Protein AF-A0AAD8M3B9-F1 (afdb_monomer)

Organism: NCBI:txid360622

InterPro domains:
  IPR006254 Isocitrate lyase [PF00463] (68-309)
  IPR006254 Isocitrate lyase [PIRSF001362] (13-308)
  IPR006254 Isocitrate lyase [PTHR21631] (68-308)
  IPR006254 Isocitrate lyase [TIGR01346] (68-314)
  IPR015813 Pyruvate/Phosphoenolpyruvate kinase-like domain superfamily [SSF51621] (2-308)
  IPR040442 Pyruvate kinase-like domain superfamily [G3DSA:3.20.20.60] (1-69)
  IPR040442 Pyruvate kinase-like domain superfamily [G3DSA:3.20.20.60] (70-336)

Solvent-accessible surface area (backbone atoms only — not comparable to full-atom values): 18826 Å² total; per-residue (Å²): 113,66,41,64,49,54,40,51,52,51,51,55,60,51,68,79,42,54,74,72,52,48,74,72,46,85,84,80,81,46,85,64,85,39,75,42,85,44,57,60,28,82,66,56,60,73,38,19,28,54,50,46,48,51,40,54,78,72,62,38,47,22,39,35,33,46,79,45,58,69,34,36,44,52,38,31,59,74,70,71,47,89,55,42,35,31,35,41,37,62,31,38,81,29,56,59,38,78,71,84,83,51,40,71,53,47,72,35,34,30,17,32,50,41,70,93,46,68,94,58,32,46,45,60,55,51,51,55,45,44,74,73,68,50,58,70,72,63,45,50,56,49,50,54,53,50,53,66,64,27,53,68,34,27,62,65,56,51,51,53,52,51,49,70,69,45,97,63,57,71,69,57,39,52,51,50,50,53,54,47,56,69,61,69,36,80,92,59,38,58,40,72,67,60,50,49,55,51,38,40,75,71,68,46,72,86,75,59,68,38,48,71,38,66,19,44,88,92,55,30,31,34,31,53,39,27,59,66,51,33,27,58,52,44,64,70,42,55,85,71,32,62,28,43,26,66,53,72,93,59,97,48,71,63,63,55,48,51,37,41,52,56,34,37,75,80,43,74,81,64,36,26,34,43,72,55,51,78,84,46,59,62,82,76,66,77,55,51,72,67,53,60,68,42,43,62,66,54,46,36,75,63,36,36,78,42,74,46,52,83,56,58,65,58,62,52,51,51,50,53,51,51,52,44,53,52,34,35,75,74,50,44,77,68,38,77,110

Sequence (337 aa):
MAQQYHDRKQREARMSMSREERARTPFIDYLKPIIADGDTGFGGATATVKLCKLFAERGADCVHIEDQLVAARLQFDVMGTETVLVARIDAVAATLIQSNIDTRDYQFILGVTNPNLKGKGLVALLADVMASGKTGPELQAIEDKWLAMAHLKTFSDCVVDAIKNLNVGEAEKRRRLNEWMNCAGYDKCLSNEQGREIAERLGLVNLFWDWDLPRTREGFYRFQGSVNAAIVRGWDFAPICDIIWMETSSPDLVECTEFAQGLKSVTLETMLAYNLSPSFNWDASGMNDQQMMDFIPRIAKLGYCWQFHYTCWFPRGCFNRGHFCQRLCKEGNDGLC

pLDDT: mean 91.88, std 6.4, range [56.31, 97.94]

Structure (mmCIF, N/CA/C/O backbone):
data_AF-A0AAD8M3B9-F1
#
_entry.id   AF-A0AAD8M3B9-F1
#
loop_
_atom_site.group_PDB
_atom_site.id
_atom_site.type_symbol
_atom_site.label_atom_id
_atom_site.label_alt_id
_atom_site.label_comp_id
_atom_site.label_asym_id
_atom_site.label_entity_id
_atom_site.label_seq_id
_atom_site.pdbx_PDB_ins_code
_atom_site.Cartn_x
_atom_site.Cartn_y
_atom_site.Cartn_z
_atom_site.occupancy
_atom_site.B_iso_or_equiv
_atom_site.auth_seq_id
_atom_site.auth_comp_id
_atom_site.auth_asym_id
_atom_site.auth_atom_id
_atom_site.pdbx_PDB_model_num
ATOM 1 N N . MET A 1 1 ? 11.797 -0.553 -28.709 1.00 70.50 1 MET A N 1
ATOM 2 C CA . MET A 1 1 ? 12.150 -0.219 -30.117 1.00 70.50 1 MET A CA 1
ATOM 3 C C . MET A 1 1 ? 13.341 0.745 -30.245 1.00 70.50 1 MET A C 1
ATOM 5 O O . MET A 1 1 ? 14.229 0.456 -31.037 1.00 70.50 1 MET A O 1
ATOM 9 N N . ALA A 1 2 ? 13.419 1.842 -29.474 1.00 93.69 2 ALA A N 1
ATOM 10 C CA . ALA A 1 2 ? 14.535 2.802 -29.564 1.00 93.69 2 ALA A CA 1
ATOM 11 C C . ALA A 1 2 ? 15.886 2.257 -29.049 1.00 93.69 2 ALA A C 1
ATOM 13 O O . ALA A 1 2 ? 16.880 2.356 -29.763 1.00 93.69 2 ALA A O 1
ATOM 14 N N . GLN A 1 3 ? 15.923 1.628 -27.866 1.00 94.62 3 GLN A N 1
ATOM 15 C CA . GLN A 1 3 ? 17.155 1.043 -27.305 1.00 94.62 3 GLN A CA 1
ATOM 16 C C . GLN A 1 3 ? 17.822 0.063 -28.284 1.00 94.62 3 GLN A C 1
ATOM 18 O O . GLN A 1 3 ? 18.976 0.243 -28.656 1.00 94.62 3 GLN A O 1
ATOM 23 N N . GLN A 1 4 ? 17.057 -0.905 -28.800 1.00 94.56 4 GLN A N 1
ATOM 24 C CA . GLN A 1 4 ? 17.536 -1.873 -29.795 1.00 94.56 4 GLN A CA 1
ATOM 25 C C . GLN A 1 4 ? 18.008 -1.215 -31.102 1.00 94.56 4 GLN A C 1
ATOM 27 O O . GLN A 1 4 ? 18.943 -1.696 -31.733 1.00 94.56 4 GLN A O 1
ATOM 32 N N . TYR A 1 5 ? 17.357 -0.135 -31.543 1.00 96.81 5 TYR A N 1
ATOM 33 C CA . TYR A 1 5 ? 17.792 0.600 -32.731 1.00 96.81 5 TYR A CA 1
ATOM 34 C C . TYR A 1 5 ? 19.159 1.259 -32.512 1.00 96.81 5 TYR A C 1
ATOM 36 O O . TYR A 1 5 ? 20.054 1.098 -33.342 1.00 96.81 5 TYR A O 1
ATOM 44 N N . HIS A 1 6 ? 19.339 1.958 -31.387 1.00 97.31 6 HIS A N 1
ATOM 45 C CA . HIS A 1 6 ? 20.604 2.614 -31.055 1.00 97.31 6 HIS A CA 1
ATOM 46 C C . HIS A 1 6 ? 21.733 1.615 -30.779 1.00 97.31 6 HIS A C 1
ATOM 48 O O . HIS A 1 6 ? 22.857 1.857 -31.216 1.00 97.31 6 HIS A O 1
ATOM 54 N N . ASP A 1 7 ? 21.431 0.475 -30.154 1.00 96.75 7 ASP A N 1
ATOM 55 C CA . ASP A 1 7 ? 22.382 -0.625 -29.984 1.00 96.75 7 ASP A CA 1
ATOM 56 C C . ASP A 1 7 ? 22.863 -1.173 -31.337 1.00 96.75 7 ASP A C 1
ATOM 58 O O . ASP A 1 7 ? 24.067 -1.206 -31.601 1.00 96.75 7 ASP A O 1
ATOM 62 N N . ARG A 1 8 ? 21.939 -1.489 -32.260 1.00 96.88 8 ARG A N 1
ATOM 63 C CA . ARG A 1 8 ? 22.298 -1.946 -33.616 1.00 96.88 8 ARG A CA 1
ATOM 64 C C . ARG A 1 8 ? 23.128 -0.913 -34.371 1.00 96.88 8 ARG A C 1
ATOM 66 O O . ARG A 1 8 ? 24.144 -1.278 -34.957 1.00 96.88 8 ARG A O 1
ATOM 73 N N . LYS A 1 9 ? 22.736 0.364 -34.313 1.00 96.69 9 LYS A N 1
ATOM 74 C CA . LYS A 1 9 ? 23.473 1.470 -34.941 1.00 96.69 9 LYS A CA 1
ATOM 75 C C . LYS A 1 9 ? 24.894 1.585 -34.381 1.00 96.69 9 LYS A C 1
ATOM 77 O O . LYS A 1 9 ? 25.847 1.733 -35.142 1.00 96.69 9 LYS A O 1
ATOM 82 N N . GLN A 1 10 ? 25.051 1.509 -33.057 1.00 96.81 10 GLN A N 1
ATOM 83 C CA . GLN A 1 10 ? 26.366 1.527 -32.418 1.00 96.81 10 GLN A CA 1
ATOM 84 C C . GLN A 1 10 ? 27.192 0.307 -32.827 1.00 96.81 10 GLN A C 1
ATOM 86 O O . GLN A 1 10 ? 28.372 0.449 -33.144 1.00 96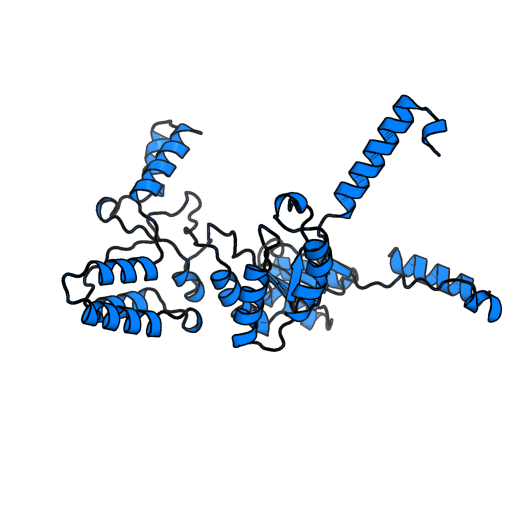.81 10 GLN A O 1
ATOM 91 N N . ARG A 1 11 ? 26.592 -0.886 -32.830 1.00 96.00 11 ARG A N 1
ATOM 92 C CA . ARG A 1 11 ? 27.265 -2.125 -33.222 1.00 96.00 11 ARG A CA 1
ATOM 93 C C . ARG A 1 11 ? 27.777 -2.042 -34.655 1.00 96.00 11 ARG A C 1
ATOM 95 O O . ARG A 1 11 ? 28.954 -2.302 -34.871 1.00 96.00 11 ARG A O 1
ATOM 102 N N . GLU A 1 12 ? 26.937 -1.636 -35.600 1.00 96.25 12 GLU A N 1
ATOM 103 C CA . GLU A 1 12 ? 27.312 -1.455 -37.006 1.00 96.25 12 GLU A CA 1
ATOM 104 C C . GLU A 1 12 ? 28.484 -0.475 -37.153 1.00 96.25 12 GLU A C 1
ATOM 106 O O . GLU A 1 12 ? 29.529 -0.845 -37.689 1.00 96.25 12 GLU A O 1
ATOM 111 N N . ALA A 1 13 ? 28.370 0.723 -36.569 1.00 95.31 13 ALA A N 1
ATOM 112 C CA . ALA A 1 13 ? 29.425 1.736 -36.618 1.00 95.31 13 ALA A CA 1
ATOM 113 C C . ALA A 1 13 ? 30.755 1.243 -36.020 1.00 95.31 13 ALA A C 1
ATOM 115 O O . ALA A 1 13 ? 31.831 1.573 -36.516 1.00 95.31 13 ALA A O 1
ATOM 116 N N . ARG A 1 14 ? 30.707 0.425 -34.962 1.00 95.94 14 ARG A N 1
ATOM 117 C CA . ARG A 1 14 ? 31.909 -0.138 -34.324 1.00 95.94 14 ARG A CA 1
ATOM 118 C C . ARG A 1 14 ? 32.513 -1.307 -35.101 1.00 95.94 14 ARG A C 1
ATOM 120 O O . ARG A 1 14 ? 33.713 -1.551 -34.965 1.00 95.94 14 ARG A O 1
ATOM 127 N N . MET A 1 15 ? 31.729 -2.031 -35.898 1.00 95.31 15 MET A N 1
ATOM 128 C CA . MET A 1 15 ? 32.240 -3.111 -36.752 1.00 95.31 15 MET A CA 1
ATOM 129 C C . MET A 1 15 ? 33.088 -2.569 -37.907 1.00 95.31 15 MET A C 1
ATOM 131 O O . MET A 1 15 ? 34.057 -3.221 -38.286 1.00 95.31 15 MET A O 1
ATOM 135 N N . SER A 1 16 ? 32.792 -1.360 -38.397 1.00 94.88 16 SER A N 1
ATOM 136 C CA . SER A 1 16 ? 33.605 -0.664 -39.405 1.00 94.88 16 SER A CA 1
ATOM 137 C C . SER A 1 16 ? 34.869 0.014 -38.856 1.00 94.88 16 SER A C 1
ATOM 139 O O . SER A 1 16 ? 35.700 0.460 -39.638 1.00 94.88 16 SER A O 1
ATOM 141 N N . MET A 1 17 ? 35.029 0.104 -37.532 1.00 96.38 17 MET A N 1
ATOM 142 C CA . MET A 1 17 ? 36.197 0.722 -36.890 1.00 96.38 17 MET A CA 1
ATOM 143 C C . MET A 1 17 ? 37.358 -0.267 -36.726 1.00 96.38 17 MET A C 1
ATOM 145 O O . MET A 1 17 ? 37.163 -1.459 -36.456 1.00 96.38 17 MET A O 1
ATOM 149 N N . SER A 1 18 ? 38.584 0.252 -36.774 1.00 96.62 18 SER A N 1
ATOM 150 C CA . SER A 1 18 ? 39.781 -0.461 -36.327 1.00 96.62 18 SER A CA 1
ATOM 151 C C . SER A 1 18 ? 39.747 -0.720 -34.812 1.00 96.62 18 SER A C 1
ATOM 153 O O . SER A 1 18 ? 38.961 -0.142 -34.052 1.00 96.62 18 SER A O 1
ATOM 155 N N . ARG A 1 19 ? 40.624 -1.607 -34.327 1.00 94.31 19 ARG A N 1
ATOM 156 C CA . ARG A 1 19 ? 40.712 -1.927 -32.892 1.00 94.31 19 ARG A CA 1
ATOM 157 C C . ARG A 1 19 ? 41.110 -0.710 -32.044 1.00 94.31 19 ARG A C 1
ATOM 159 O O . ARG A 1 19 ? 40.584 -0.547 -30.947 1.00 94.31 19 ARG A O 1
ATOM 166 N N . GLU A 1 20 ? 41.995 0.137 -32.561 1.00 95.88 20 GLU A N 1
ATOM 167 C CA . GLU A 1 20 ? 42.489 1.349 -31.891 1.00 95.88 20 GLU A CA 1
ATOM 168 C C . GLU A 1 20 ? 41.428 2.453 -31.830 1.00 95.88 20 GLU A C 1
ATOM 170 O O . GLU A 1 20 ? 41.333 3.184 -30.844 1.00 95.88 20 GLU A O 1
ATOM 175 N N . GLU A 1 21 ? 40.596 2.577 -32.864 1.00 95.38 21 GLU A N 1
ATOM 176 C CA . GLU A 1 21 ? 39.444 3.484 -32.857 1.00 95.38 21 GLU A CA 1
ATOM 177 C C . GLU A 1 21 ? 38.384 3.013 -31.864 1.00 95.38 21 GLU A C 1
ATOM 179 O O . GLU A 1 21 ? 37.957 3.793 -31.017 1.00 95.38 21 GLU A O 1
ATOM 184 N N . ARG A 1 22 ? 38.040 1.716 -31.861 1.00 95.06 22 ARG A N 1
ATOM 185 C CA . ARG A 1 22 ? 37.089 1.153 -30.888 1.00 95.06 22 ARG A CA 1
ATOM 186 C C . ARG A 1 22 ? 37.501 1.383 -29.434 1.00 95.06 22 ARG A C 1
ATOM 188 O O . ARG A 1 22 ? 36.617 1.546 -28.597 1.00 95.06 22 ARG A O 1
ATOM 195 N N . ALA A 1 23 ? 38.800 1.356 -29.133 1.00 94.06 23 ALA A N 1
ATOM 196 C CA . ALA A 1 23 ? 39.316 1.607 -27.788 1.00 94.06 23 ALA A CA 1
ATOM 197 C C . ALA A 1 23 ? 39.157 3.077 -27.358 1.00 94.06 23 ALA A C 1
ATOM 199 O O . ALA A 1 23 ? 38.968 3.348 -26.177 1.00 94.06 23 ALA A O 1
ATOM 200 N N . ARG A 1 24 ? 39.206 4.017 -28.312 1.00 95.56 24 ARG A N 1
ATOM 201 C CA . ARG A 1 24 ? 39.029 5.458 -28.066 1.00 95.56 24 ARG A CA 1
ATOM 202 C C . ARG A 1 24 ? 37.566 5.892 -28.085 1.00 95.56 24 ARG A C 1
ATOM 204 O O . ARG A 1 24 ? 37.213 6.870 -27.436 1.00 95.56 24 ARG A O 1
ATOM 211 N N . THR A 1 25 ? 36.712 5.188 -28.824 1.00 93.88 25 THR A N 1
ATOM 212 C CA . THR A 1 25 ? 35.280 5.485 -28.896 1.00 93.88 25 THR A CA 1
ATOM 213 C C . THR A 1 25 ? 34.540 4.859 -27.710 1.00 93.88 25 THR A C 1
ATOM 215 O O . THR A 1 25 ? 34.529 3.625 -27.603 1.00 93.88 25 THR A O 1
ATOM 218 N N . PRO A 1 26 ? 33.853 5.655 -26.869 1.00 94.38 26 PRO A N 1
ATOM 219 C CA . PRO A 1 26 ? 33.048 5.133 -25.769 1.00 94.38 26 PRO A CA 1
ATOM 220 C C . PRO A 1 26 ? 32.024 4.097 -26.246 1.00 94.38 26 PRO A C 1
ATOM 222 O O . PRO A 1 26 ? 31.413 4.245 -27.307 1.00 94.38 26 PRO A O 1
ATOM 225 N N . PHE A 1 27 ? 31.844 3.034 -25.465 1.00 94.00 27 PHE A N 1
ATOM 226 C CA . PHE A 1 27 ? 30.770 2.068 -25.670 1.00 94.00 27 PHE A CA 1
ATOM 227 C C . PHE A 1 27 ? 29.605 2.439 -24.756 1.00 94.00 27 PHE A C 1
ATOM 229 O O . PHE A 1 27 ? 29.762 2.449 -23.536 1.00 94.00 27 PHE A O 1
ATOM 236 N N . ILE A 1 28 ? 28.450 2.753 -25.341 1.00 96.19 28 ILE A N 1
ATOM 237 C CA . ILE A 1 28 ? 27.225 3.020 -24.588 1.00 96.19 28 ILE A CA 1
ATOM 238 C C . ILE A 1 28 ? 26.412 1.733 -24.554 1.00 96.19 28 ILE A C 1
ATOM 240 O O . ILE A 1 28 ? 26.109 1.154 -25.596 1.00 96.19 28 ILE A O 1
ATOM 244 N N . ASP A 1 29 ? 26.060 1.286 -23.357 1.00 96.06 29 ASP A N 1
ATOM 245 C CA . ASP A 1 29 ? 25.105 0.201 -23.185 1.00 96.06 29 ASP A CA 1
ATOM 246 C C . ASP A 1 29 ? 23.679 0.765 -23.259 1.00 96.06 29 ASP A C 1
ATOM 248 O O . ASP A 1 29 ? 23.205 1.410 -22.320 1.00 96.06 29 ASP A O 1
ATOM 252 N N . TYR A 1 30 ? 23.025 0.572 -24.406 1.00 95.69 30 TYR A N 1
ATOM 253 C CA . TYR A 1 30 ? 21.655 1.033 -24.640 1.00 95.69 30 TYR A CA 1
ATOM 254 C C . TYR A 1 30 ? 20.595 0.058 -24.126 1.00 95.69 30 TYR A C 1
ATOM 256 O O . TYR A 1 30 ? 19.458 0.482 -23.916 1.00 95.69 30 TYR A O 1
ATOM 264 N N . LEU A 1 31 ? 20.928 -1.223 -23.945 1.00 94.88 31 LEU A N 1
ATOM 265 C CA . LEU A 1 31 ? 19.980 -2.273 -23.565 1.00 94.88 31 LEU A CA 1
ATOM 266 C C . LEU A 1 31 ? 19.830 -2.321 -22.041 1.00 94.88 31 LEU A C 1
ATOM 268 O O . LEU A 1 31 ? 20.088 -3.329 -21.392 1.00 94.88 31 LEU A O 1
ATOM 272 N N . LYS A 1 32 ? 19.435 -1.182 -21.467 1.00 94.38 32 LYS A N 1
ATOM 273 C CA . LYS A 1 32 ? 19.154 -1.061 -20.037 1.00 94.38 32 LYS A CA 1
ATOM 274 C C . LYS A 1 32 ? 17.795 -1.691 -19.724 1.00 94.38 32 LYS A C 1
ATOM 276 O O . LYS A 1 32 ? 16.830 -1.271 -20.372 1.00 94.38 32 LYS A O 1
ATOM 281 N N . PRO A 1 33 ? 17.712 -2.612 -18.741 1.00 94.38 33 PRO A N 1
ATOM 282 C CA . PRO A 1 33 ? 16.451 -3.225 -18.357 1.00 94.38 33 PRO A CA 1
ATOM 283 C C . PRO A 1 33 ? 15.383 -2.189 -18.020 1.00 94.38 33 PRO A C 1
ATOM 285 O O . PRO A 1 33 ? 15.679 -1.165 -17.393 1.00 94.38 33 PRO A O 1
ATOM 288 N N . ILE A 1 34 ? 14.154 -2.445 -18.456 1.00 94.44 34 ILE A N 1
ATOM 289 C CA . ILE A 1 34 ? 13.023 -1.541 -18.257 1.00 94.44 34 ILE A CA 1
ATOM 290 C C . ILE A 1 34 ? 12.135 -2.085 -17.146 1.00 94.44 34 ILE A C 1
ATOM 292 O O . ILE A 1 34 ? 11.667 -3.222 -17.205 1.00 94.44 34 ILE A O 1
ATOM 296 N N . ILE A 1 35 ? 11.869 -1.221 -16.169 1.00 93.56 35 ILE A N 1
ATOM 297 C CA . ILE A 1 35 ? 10.907 -1.461 -15.099 1.00 93.56 35 ILE A CA 1
ATOM 298 C C . ILE A 1 35 ? 9.666 -0.625 -15.392 1.00 93.56 35 ILE A C 1
ATOM 300 O O . ILE A 1 35 ? 9.772 0.590 -15.572 1.00 93.56 35 ILE A O 1
ATOM 304 N N . ALA A 1 36 ? 8.519 -1.286 -15.509 1.00 94.75 36 ALA A N 1
ATOM 305 C CA . ALA A 1 36 ? 7.260 -0.677 -15.908 1.00 94.75 36 ALA A CA 1
ATOM 306 C C . ALA A 1 36 ? 6.251 -0.626 -14.756 1.00 94.75 36 ALA A C 1
ATOM 308 O O . ALA A 1 36 ? 6.278 -1.450 -13.843 1.00 94.75 36 ALA A O 1
ATOM 309 N N . ASP A 1 37 ? 5.357 0.354 -14.838 1.00 94.31 37 ASP A N 1
ATOM 310 C CA . ASP A 1 37 ? 4.249 0.547 -13.909 1.00 94.31 37 ASP A CA 1
ATOM 311 C C . ASP A 1 37 ? 2.996 -0.166 -14.409 1.00 94.31 37 ASP A C 1
ATOM 313 O O . ASP A 1 37 ? 2.543 0.129 -15.516 1.00 94.31 37 ASP A O 1
ATOM 317 N N . GLY A 1 38 ? 2.472 -1.109 -13.626 1.00 92.25 38 GLY A N 1
ATOM 318 C CA . GLY A 1 38 ? 1.215 -1.796 -13.907 1.00 92.25 38 GLY A CA 1
ATOM 319 C C . GLY A 1 38 ? 0.038 -1.363 -13.028 1.00 92.25 38 GLY A C 1
ATOM 320 O O . GLY A 1 38 ? -1.011 -2.014 -13.090 1.00 92.25 38 GLY A O 1
ATOM 321 N N . ASP A 1 39 ? 0.191 -0.298 -12.239 1.00 91.56 39 ASP A N 1
ATOM 322 C CA . ASP A 1 39 ? -0.782 0.226 -11.282 1.00 91.56 39 ASP A CA 1
ATOM 323 C C . ASP A 1 39 ? -1.343 -0.905 -10.381 1.00 91.56 39 ASP A C 1
ATOM 325 O O . ASP A 1 39 ? -0.642 -1.817 -9.932 1.00 91.56 39 ASP A O 1
ATOM 329 N N . THR A 1 40 ? -2.658 -0.909 -10.167 1.00 88.94 40 THR A N 1
ATOM 330 C CA . THR A 1 40 ? -3.397 -1.980 -9.480 1.00 88.94 40 THR A CA 1
ATOM 331 C C . THR A 1 40 ? -3.736 -3.172 -10.388 1.00 88.94 40 THR A C 1
ATOM 333 O O . THR A 1 40 ? -4.432 -4.095 -9.962 1.00 88.94 40 THR A O 1
ATOM 336 N N . GLY A 1 41 ? -3.290 -3.168 -11.653 1.00 85.62 41 GLY A N 1
ATOM 337 C CA . GLY A 1 41 ? -3.624 -4.187 -12.658 1.00 85.62 41 GLY A CA 1
ATOM 338 C C . GLY A 1 41 ? -4.828 -3.861 -13.562 1.00 85.62 41 GLY A C 1
ATOM 339 O O . GLY A 1 41 ? -5.232 -4.686 -14.386 1.00 85.62 41 GLY A O 1
ATOM 340 N N . PHE A 1 42 ? -5.388 -2.647 -13.458 1.00 86.44 42 PHE A N 1
ATOM 341 C CA . PHE A 1 42 ? -6.469 -2.117 -14.314 1.00 86.44 42 PHE A CA 1
ATOM 342 C C . PHE A 1 42 ? -7.748 -2.977 -14.374 1.00 86.44 42 PHE A C 1
ATOM 344 O O . PHE A 1 42 ? -8.371 -3.137 -15.428 1.00 86.44 42 PHE A O 1
ATOM 351 N N . GLY A 1 43 ? -8.183 -3.520 -13.237 1.00 89.00 43 GLY A N 1
ATOM 352 C CA . GLY A 1 43 ? -9.448 -4.248 -13.128 1.00 89.00 43 GLY A CA 1
ATOM 353 C C . GLY A 1 43 ? -9.334 -5.445 -12.199 1.00 89.00 43 GLY A C 1
ATOM 354 O O . GLY A 1 43 ? -8.682 -5.365 -11.170 1.00 89.00 43 GLY A O 1
ATOM 355 N N . GLY A 1 44 ? -9.994 -6.552 -12.543 1.00 90.94 44 GLY A N 1
ATOM 356 C CA . GLY A 1 44 ? -9.834 -7.832 -11.842 1.00 90.94 44 GLY A CA 1
ATOM 357 C C . GLY A 1 44 ? -8.703 -8.685 -12.424 1.00 90.94 44 GLY A C 1
ATOM 358 O O . GLY A 1 44 ? -8.083 -8.313 -13.419 1.00 90.94 44 GLY A O 1
ATOM 359 N N . ALA A 1 45 ? -8.522 -9.893 -11.887 1.00 92.94 45 ALA A N 1
ATOM 360 C CA . ALA A 1 45 ? -7.421 -10.793 -12.252 1.00 92.94 45 ALA A CA 1
ATOM 361 C C . ALA A 1 45 ? -7.238 -10.992 -13.771 1.00 92.94 45 ALA A C 1
ATOM 363 O O . ALA A 1 45 ? -6.118 -11.000 -14.273 1.00 92.94 45 ALA A O 1
ATOM 364 N N . THR A 1 46 ? -8.325 -11.096 -14.544 1.00 94.25 46 THR A N 1
ATOM 365 C CA . THR A 1 46 ? -8.242 -11.258 -16.007 1.00 94.25 46 THR A CA 1
ATOM 366 C C . THR A 1 46 ? -7.679 -10.034 -16.732 1.00 94.25 46 THR A C 1
ATOM 368 O O . THR A 1 46 ? -7.102 -10.178 -17.809 1.00 94.25 46 THR A O 1
ATOM 371 N N . ALA A 1 47 ? -7.894 -8.830 -16.193 1.00 95.12 47 ALA A N 1
ATOM 372 C CA . ALA A 1 47 ? -7.328 -7.602 -16.741 1.00 95.12 47 ALA A CA 1
ATOM 373 C C . ALA A 1 47 ? -5.821 -7.561 -16.471 1.00 95.12 47 ALA A C 1
ATOM 375 O O . ALA A 1 47 ? -5.055 -7.388 -17.417 1.00 95.12 47 ALA A O 1
ATOM 376 N N . THR A 1 48 ? -5.408 -7.882 -15.243 1.00 95.25 48 THR A N 1
ATOM 377 C CA . THR A 1 48 ? -3.997 -7.999 -14.844 1.00 95.25 48 THR A CA 1
ATOM 378 C C . THR A 1 48 ? -3.243 -9.007 -15.700 1.00 95.25 48 THR A C 1
ATOM 380 O O . THR A 1 48 ? -2.195 -8.690 -16.248 1.00 95.25 48 THR A O 1
ATOM 383 N N . VAL A 1 49 ? -3.818 -10.188 -15.940 1.00 95.56 49 VAL A N 1
ATOM 384 C CA . VAL A 1 49 ? -3.252 -11.196 -16.85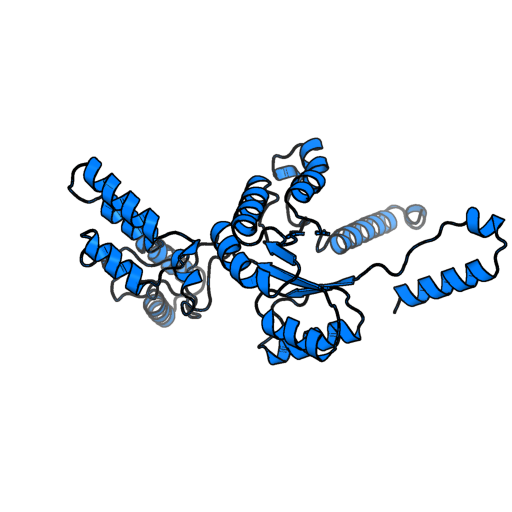5 1.00 95.56 49 VAL A CA 1
ATOM 385 C C . VAL A 1 49 ? -3.032 -10.614 -18.260 1.00 95.56 49 VAL A C 1
ATOM 387 O O . VAL A 1 49 ? -1.964 -10.766 -18.850 1.00 95.56 49 VAL A O 1
ATOM 390 N N . LYS A 1 50 ? -4.011 -9.893 -18.820 1.00 96.06 50 LYS A N 1
ATOM 391 C CA . LYS A 1 50 ? -3.852 -9.260 -20.143 1.00 96.06 50 LYS A CA 1
ATOM 392 C C . LYS A 1 50 ? -2.801 -8.150 -20.132 1.00 96.06 50 LYS A C 1
ATOM 394 O O . LYS A 1 50 ? -2.058 -8.018 -21.101 1.00 96.06 50 LYS A O 1
ATOM 399 N N . LEU A 1 51 ? -2.737 -7.369 -19.061 1.00 96.12 51 LEU A N 1
ATOM 400 C CA . LEU A 1 51 ? -1.772 -6.292 -18.892 1.00 96.12 51 LEU A CA 1
ATOM 401 C C . LEU A 1 51 ? -0.339 -6.834 -18.796 1.00 96.12 51 LEU A C 1
ATOM 403 O O . LEU A 1 51 ? 0.526 -6.410 -19.558 1.00 96.12 51 LEU A O 1
ATOM 407 N N . CYS A 1 52 ? -0.100 -7.826 -17.937 1.00 96.00 52 CYS A N 1
ATOM 408 C CA . CYS A 1 52 ? 1.194 -8.492 -17.792 1.00 96.00 52 CYS A CA 1
ATOM 409 C C . CYS A 1 52 ? 1.650 -9.133 -19.106 1.00 96.00 52 CYS A C 1
ATOM 411 O O . CYS A 1 52 ? 2.819 -9.018 -19.473 1.00 96.00 52 CYS A O 1
ATOM 413 N N . LYS A 1 53 ? 0.718 -9.713 -19.876 1.00 96.81 53 LYS A N 1
ATOM 414 C CA . LYS A 1 53 ? 1.010 -10.194 -21.230 1.00 96.81 53 LYS A CA 1
ATOM 415 C C . LYS A 1 53 ? 1.531 -9.077 -22.134 1.00 96.81 53 LYS A C 1
ATOM 417 O O . LYS A 1 53 ? 2.543 -9.260 -22.807 1.00 96.81 53 LYS A O 1
ATOM 422 N N . LEU A 1 54 ? 0.863 -7.923 -22.142 1.00 97.00 54 LEU A N 1
ATOM 423 C CA . LEU A 1 54 ? 1.301 -6.774 -22.934 1.00 97.00 54 LEU A CA 1
ATOM 424 C C . LEU A 1 54 ? 2.684 -6.286 -22.492 1.00 97.00 54 LEU A C 1
ATOM 426 O O . LEU A 1 54 ? 3.509 -5.993 -23.350 1.00 97.00 54 LEU A O 1
ATOM 430 N N . PHE A 1 55 ? 2.973 -6.231 -21.192 1.00 96.81 55 PHE A N 1
ATOM 431 C CA . PHE A 1 55 ? 4.303 -5.849 -20.710 1.00 96.81 55 PHE A CA 1
ATOM 432 C C . PHE A 1 55 ? 5.397 -6.791 -21.209 1.00 96.81 55 PHE A C 1
ATOM 434 O O . PHE A 1 55 ? 6.378 -6.329 -21.797 1.00 96.81 55 PHE A O 1
ATOM 441 N N . ALA A 1 56 ? 5.195 -8.099 -21.056 1.00 94.88 56 ALA A N 1
ATOM 442 C CA . ALA A 1 56 ? 6.145 -9.102 -21.517 1.00 94.88 56 ALA A CA 1
ATOM 443 C C . ALA A 1 56 ? 6.351 -9.038 -23.045 1.00 94.88 56 ALA A C 1
ATOM 445 O O . ALA A 1 56 ? 7.485 -8.995 -23.518 1.00 94.88 56 ALA A O 1
ATOM 446 N N . GLU A 1 57 ? 5.279 -8.915 -23.839 1.00 95.75 57 GLU A N 1
ATOM 447 C CA . GLU A 1 57 ? 5.370 -8.778 -25.305 1.00 95.75 57 GLU A CA 1
ATOM 448 C C . GLU A 1 57 ? 6.071 -7.486 -25.757 1.00 95.75 57 GLU A C 1
ATOM 450 O O . GLU A 1 57 ? 6.643 -7.427 -26.849 1.00 95.75 57 GLU A O 1
ATOM 455 N N . ARG A 1 58 ? 6.028 -6.427 -24.940 1.00 95.31 58 ARG A N 1
ATOM 456 C CA . ARG A 1 58 ? 6.696 -5.148 -25.226 1.00 95.31 58 ARG A CA 1
ATOM 457 C C . ARG A 1 58 ? 8.128 -5.074 -24.695 1.00 95.31 58 ARG A C 1
ATOM 459 O O . ARG A 1 58 ? 8.802 -4.082 -24.985 1.00 95.31 58 ARG A O 1
ATOM 466 N N . GLY A 1 59 ? 8.603 -6.123 -24.023 1.00 93.19 59 GLY A N 1
ATOM 467 C CA . GLY A 1 59 ? 9.967 -6.232 -23.514 1.00 93.19 59 GLY A CA 1
ATOM 468 C C . GLY A 1 59 ? 10.190 -5.476 -22.208 1.00 93.19 59 GLY A C 1
ATOM 469 O O . GLY A 1 59 ? 11.231 -4.845 -22.059 1.00 93.19 59 GLY A O 1
ATOM 470 N N . ALA A 1 60 ? 9.206 -5.476 -21.306 1.00 95.19 60 ALA A N 1
ATOM 471 C CA . ALA A 1 60 ? 9.440 -5.084 -19.920 1.00 95.19 60 ALA A CA 1
ATOM 472 C C . ALA A 1 60 ? 10.155 -6.227 -19.184 1.00 95.19 60 ALA A C 1
ATOM 474 O O . ALA A 1 60 ? 9.665 -7.357 -19.163 1.00 95.19 60 ALA A O 1
ATOM 475 N N . ASP A 1 61 ? 11.299 -5.924 -18.578 1.00 94.88 61 ASP A N 1
ATOM 476 C CA . ASP A 1 61 ? 12.084 -6.890 -17.800 1.00 94.88 61 ASP A CA 1
ATOM 477 C C . ASP A 1 61 ? 11.557 -7.011 -16.365 1.00 94.88 61 ASP A C 1
ATOM 479 O O . ASP A 1 61 ? 11.728 -8.035 -15.707 1.00 94.88 61 ASP A O 1
ATOM 483 N N . CYS A 1 62 ? 10.892 -5.959 -15.889 1.00 95.75 62 CYS A N 1
ATOM 484 C CA . CYS A 1 62 ? 10.295 -5.887 -14.568 1.00 95.75 62 CYS A CA 1
ATOM 485 C C . CYS A 1 62 ? 8.980 -5.109 -14.622 1.00 95.75 62 CYS A C 1
ATOM 487 O O . CYS A 1 62 ? 8.853 -4.134 -15.371 1.00 95.75 62 CYS A O 1
ATOM 489 N N . VAL A 1 63 ? 8.010 -5.517 -13.812 1.00 95.81 63 VAL A N 1
ATOM 490 C CA . VAL A 1 63 ? 6.721 -4.837 -13.667 1.00 95.81 63 VAL A CA 1
ATOM 491 C C . VAL A 1 63 ? 6.410 -4.714 -12.186 1.00 95.81 63 VAL A C 1
ATOM 493 O O . VAL A 1 63 ? 6.520 -5.698 -11.452 1.00 95.81 63 VAL A O 1
ATOM 496 N N . HIS A 1 64 ? 6.008 -3.524 -11.746 1.00 94.88 64 HIS A N 1
ATOM 497 C CA . HIS A 1 64 ? 5.437 -3.358 -10.413 1.00 94.88 64 HIS A CA 1
ATOM 498 C C . HIS A 1 64 ? 3.904 -3.387 -10.457 1.00 94.88 64 HIS A C 1
ATOM 500 O O . HIS A 1 64 ? 3.305 -2.902 -11.418 1.00 94.88 64 HIS A O 1
ATOM 506 N N . ILE A 1 65 ? 3.298 -4.031 -9.458 1.00 92.94 65 ILE A N 1
ATOM 507 C CA . ILE A 1 65 ? 1.849 -4.202 -9.284 1.00 92.94 65 ILE A CA 1
ATOM 508 C C . ILE A 1 65 ? 1.517 -4.026 -7.796 1.00 92.94 65 ILE A C 1
ATOM 510 O O . ILE A 1 65 ? 2.272 -4.481 -6.937 1.00 92.94 65 ILE A O 1
ATOM 514 N N . GLU A 1 66 ? 0.375 -3.410 -7.494 1.00 86.44 66 GLU A N 1
ATOM 515 C CA . GLU A 1 66 ? -0.083 -3.179 -6.113 1.00 86.44 66 GLU A CA 1
ATOM 516 C C . GLU A 1 66 ? -0.819 -4.405 -5.523 1.00 86.44 66 GLU A C 1
ATOM 518 O O . GLU A 1 66 ? -0.300 -5.070 -4.630 1.00 86.44 66 GLU A O 1
ATOM 523 N N . ASP A 1 67 ? -1.988 -4.781 -6.064 1.00 74.88 67 ASP A N 1
ATOM 524 C CA . ASP A 1 67 ? -2.921 -5.683 -5.352 1.00 74.88 67 ASP A CA 1
ATOM 525 C C . ASP A 1 67 ? -3.131 -7.077 -5.994 1.00 74.88 67 ASP A C 1
ATOM 527 O O . ASP A 1 67 ? -3.786 -7.943 -5.413 1.00 74.88 67 ASP A O 1
ATOM 531 N N . GLN A 1 68 ? -2.609 -7.340 -7.203 1.00 86.06 68 GLN A N 1
ATOM 532 C CA . GLN A 1 68 ? -2.942 -8.549 -7.993 1.00 86.06 68 GLN A CA 1
ATOM 533 C C . GLN A 1 68 ? -1.733 -9.404 -8.401 1.00 86.06 68 GLN A C 1
ATOM 535 O O . GLN A 1 68 ? -1.636 -9.907 -9.524 1.00 86.06 68 GLN A O 1
ATOM 540 N N . LEU A 1 69 ? -0.824 -9.616 -7.450 1.00 91.50 69 LEU A N 1
ATOM 541 C CA . LEU A 1 69 ? 0.465 -10.283 -7.661 1.00 91.50 69 LEU A CA 1
ATOM 542 C C . LEU A 1 69 ? 0.343 -11.722 -8.181 1.00 91.50 69 LEU A C 1
ATOM 544 O O . LEU A 1 69 ? 1.078 -12.112 -9.084 1.00 91.50 69 LEU A O 1
ATOM 548 N N . VAL A 1 70 ? -0.613 -12.506 -7.668 1.00 93.12 70 VAL A N 1
ATOM 549 C CA . VAL A 1 70 ? -0.807 -13.909 -8.088 1.00 93.12 70 VAL A CA 1
ATOM 550 C C . VAL A 1 70 ? -1.175 -13.998 -9.570 1.00 93.12 70 VAL A C 1
ATOM 552 O O . VAL A 1 70 ? -0.651 -14.838 -10.298 1.00 93.12 70 VAL A O 1
ATOM 555 N N . ALA A 1 71 ? -2.058 -13.110 -10.033 1.00 94.25 71 ALA A N 1
ATOM 556 C CA . ALA A 1 71 ? -2.470 -13.059 -11.432 1.00 94.25 71 ALA A CA 1
ATOM 557 C C . ALA A 1 71 ? -1.309 -12.632 -12.344 1.00 94.25 71 ALA A C 1
ATOM 559 O O . ALA A 1 71 ? -1.151 -13.184 -13.435 1.00 94.25 71 ALA A O 1
ATOM 560 N N . ALA A 1 72 ? -0.484 -11.686 -11.882 1.00 95.06 72 ALA A N 1
ATOM 561 C CA . ALA A 1 72 ? 0.713 -11.251 -12.590 1.00 95.06 72 ALA A CA 1
ATOM 562 C C . ALA A 1 72 ? 1.741 -12.385 -12.723 1.00 95.06 72 ALA A C 1
ATOM 564 O O . ALA A 1 72 ? 2.154 -12.702 -13.840 1.00 95.06 72 ALA A O 1
ATOM 565 N N . ARG A 1 73 ? 2.083 -13.054 -11.610 1.00 95.56 73 ARG A N 1
ATOM 566 C CA . ARG A 1 73 ? 3.020 -14.189 -11.599 1.00 95.56 73 ARG A CA 1
ATOM 567 C C . ARG A 1 73 ? 2.553 -15.312 -12.519 1.00 95.56 73 ARG A C 1
ATOM 569 O O . ARG A 1 73 ? 3.314 -15.733 -13.384 1.00 95.56 73 ARG A O 1
ATOM 576 N N . LEU A 1 74 ? 1.283 -15.714 -12.407 1.00 95.62 74 LEU A N 1
ATOM 577 C CA . LEU A 1 74 ? 0.695 -16.744 -13.265 1.00 95.62 74 LEU A CA 1
ATOM 578 C C . LEU A 1 74 ? 0.888 -16.427 -14.753 1.00 95.62 74 LEU A C 1
ATOM 580 O O . LEU A 1 74 ? 1.216 -17.313 -15.538 1.00 95.62 74 LEU A O 1
ATOM 584 N N . GLN A 1 75 ? 0.672 -15.175 -15.161 1.00 96.62 75 GLN A N 1
ATOM 585 C CA . GLN A 1 75 ? 0.820 -14.807 -16.563 1.00 96.62 75 GLN A CA 1
ATOM 586 C C . GLN A 1 75 ? 2.276 -14.900 -17.042 1.00 96.62 75 GLN A C 1
ATOM 588 O O . GLN A 1 75 ? 2.504 -15.351 -18.168 1.00 96.62 75 GLN A O 1
ATOM 593 N N . PHE A 1 76 ? 3.245 -14.479 -16.227 1.00 96.25 76 PHE A N 1
ATOM 594 C CA . PHE A 1 76 ? 4.665 -14.592 -16.574 1.00 96.25 76 PHE A CA 1
ATOM 595 C C . PHE A 1 76 ? 5.101 -16.058 -16.678 1.00 96.25 76 PHE A C 1
ATOM 597 O O . PHE A 1 76 ? 5.738 -16.431 -17.663 1.00 96.25 76 PHE A O 1
ATOM 604 N N . ASP A 1 77 ? 4.630 -16.913 -15.767 1.00 96.12 77 ASP A N 1
ATOM 605 C CA . ASP A 1 77 ? 4.880 -18.357 -15.815 1.00 96.12 77 ASP A CA 1
ATOM 606 C C . ASP A 1 77 ? 4.289 -18.994 -17.085 1.00 96.12 77 ASP A C 1
ATOM 608 O O . ASP A 1 77 ? 4.956 -19.769 -17.770 1.00 96.12 77 ASP A O 1
ATOM 612 N N . VAL A 1 78 ? 3.057 -18.624 -17.463 1.00 97.19 78 VAL A N 1
ATOM 613 C CA . VAL A 1 78 ? 2.403 -19.099 -18.699 1.00 97.19 78 VAL A CA 1
ATOM 614 C C . VAL A 1 78 ? 3.175 -18.681 -19.952 1.00 97.19 78 VAL A C 1
ATOM 616 O O . VAL A 1 78 ? 3.218 -19.429 -20.930 1.00 97.19 78 VAL A O 1
ATOM 619 N N . MET A 1 79 ? 3.777 -17.490 -19.950 1.00 97.06 79 MET A N 1
ATOM 620 C CA . MET A 1 79 ? 4.617 -17.021 -21.055 1.00 97.06 79 MET A CA 1
ATOM 621 C C . MET A 1 79 ? 6.040 -17.585 -21.014 1.00 97.06 79 MET A C 1
ATOM 623 O O . MET A 1 79 ? 6.770 -17.422 -21.993 1.00 97.06 79 MET A O 1
ATOM 627 N N . GLY A 1 80 ? 6.430 -18.240 -19.917 1.00 96.56 80 GLY A N 1
ATOM 628 C CA . GLY A 1 80 ? 7.791 -18.707 -19.686 1.00 96.56 80 GLY A CA 1
ATOM 629 C C . GLY A 1 80 ? 8.799 -17.562 -19.572 1.00 96.56 80 GLY A C 1
ATOM 630 O O . GLY A 1 80 ? 9.927 -17.710 -20.041 1.00 96.56 80 GLY A O 1
ATOM 631 N N . THR A 1 81 ? 8.392 -16.409 -19.025 1.00 95.44 81 THR A N 1
ATOM 632 C CA . THR A 1 81 ? 9.273 -15.247 -18.843 1.00 95.44 81 THR A CA 1
ATOM 633 C C . THR A 1 81 ? 9.744 -15.130 -17.400 1.00 95.44 81 THR A C 1
ATOM 635 O O . THR A 1 81 ? 8.962 -15.234 -16.461 1.00 95.44 81 THR A O 1
ATOM 638 N N . GLU A 1 82 ? 11.025 -14.819 -17.216 1.00 94.88 82 GLU A N 1
ATOM 639 C CA . GLU A 1 82 ? 11.622 -14.518 -15.905 1.00 94.88 82 GLU A CA 1
ATOM 640 C C . GLU A 1 82 ? 11.415 -13.040 -15.526 1.00 94.88 82 GLU A C 1
ATOM 642 O O . GLU A 1 82 ? 12.310 -12.378 -15.006 1.00 94.88 82 GLU A O 1
ATOM 647 N N . THR A 1 83 ? 10.244 -12.481 -15.855 1.00 95.81 83 THR A N 1
ATOM 648 C CA . THR A 1 83 ? 9.933 -11.075 -15.576 1.00 95.81 83 THR A CA 1
ATOM 649 C C . THR A 1 83 ? 9.917 -10.850 -14.068 1.00 95.81 83 THR A C 1
ATOM 651 O O . THR A 1 83 ? 9.197 -11.539 -13.338 1.00 95.81 83 THR A O 1
ATOM 654 N N . VAL A 1 84 ? 10.696 -9.866 -13.616 1.00 96.12 84 VAL A N 1
ATOM 655 C CA . VAL A 1 84 ? 10.775 -9.489 -12.203 1.00 96.12 84 VAL A CA 1
ATOM 656 C C . VAL A 1 84 ? 9.458 -8.828 -11.796 1.00 96.12 84 VAL A C 1
ATOM 658 O O . VAL A 1 84 ? 8.992 -7.891 -12.445 1.00 96.12 84 VAL A O 1
ATOM 661 N N . LEU A 1 85 ? 8.849 -9.315 -10.722 1.00 96.31 85 LEU A N 1
ATOM 662 C CA . LEU A 1 85 ? 7.620 -8.774 -10.160 1.00 96.31 85 LEU A CA 1
ATOM 663 C C . LEU A 1 85 ? 7.943 -7.975 -8.900 1.00 96.31 85 LEU A C 1
ATOM 665 O O . LEU A 1 85 ? 8.456 -8.521 -7.922 1.00 96.31 85 LEU A O 1
ATOM 669 N N . VAL A 1 86 ? 7.606 -6.688 -8.911 1.00 96.81 86 VAL A N 1
ATOM 670 C CA . VAL A 1 86 ? 7.714 -5.808 -7.743 1.00 96.81 86 VAL A CA 1
ATOM 671 C C . VAL A 1 86 ? 6.326 -5.644 -7.123 1.00 96.81 86 VAL A C 1
ATOM 673 O O . VAL A 1 86 ? 5.389 -5.250 -7.812 1.00 96.81 86 VAL A O 1
ATOM 676 N N . ALA A 1 87 ? 6.185 -5.923 -5.831 1.00 96.12 87 ALA A N 1
ATOM 677 C CA . ALA A 1 87 ? 4.966 -5.645 -5.083 1.00 96.12 87 ALA A CA 1
ATOM 678 C C . ALA A 1 87 ? 5.043 -4.266 -4.432 1.00 96.12 87 ALA A C 1
ATOM 680 O O . ALA A 1 87 ? 5.935 -4.019 -3.618 1.00 96.12 87 ALA A O 1
ATOM 681 N N . ARG A 1 88 ? 4.108 -3.381 -4.772 1.00 95.31 88 ARG A N 1
ATOM 682 C CA . ARG A 1 88 ? 3.974 -2.068 -4.136 1.00 95.31 88 ARG A CA 1
ATOM 683 C C . ARG A 1 88 ? 2.940 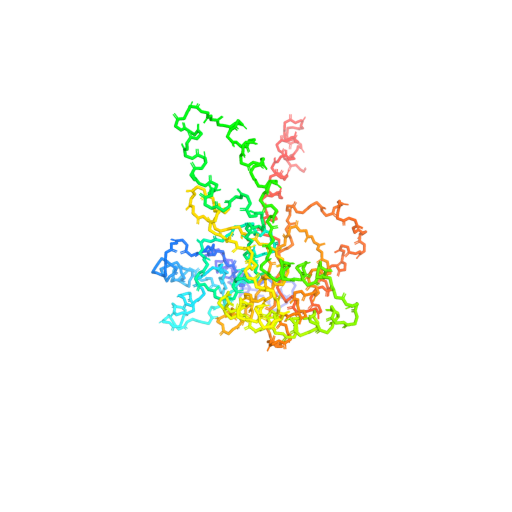-2.123 -3.008 1.00 95.31 88 ARG A C 1
ATOM 685 O O . ARG A 1 88 ? 1.893 -2.740 -3.158 1.00 95.31 88 ARG A O 1
ATOM 692 N N . ILE A 1 89 ? 3.236 -1.478 -1.880 1.00 95.00 89 ILE A N 1
ATOM 693 C CA . ILE A 1 89 ? 2.377 -1.438 -0.692 1.00 95.00 89 ILE A CA 1
ATOM 694 C C . ILE A 1 89 ? 2.138 0.013 -0.259 1.00 95.00 89 ILE A C 1
ATOM 696 O O . ILE A 1 89 ? 3.047 0.670 0.248 1.00 95.00 89 ILE A O 1
ATOM 700 N N . ASP A 1 90 ? 0.889 0.471 -0.352 1.00 93.81 90 ASP A N 1
ATOM 701 C CA . ASP A 1 90 ? 0.453 1.830 0.028 1.00 93.81 90 ASP A CA 1
ATOM 702 C C . ASP A 1 90 ? -0.150 1.910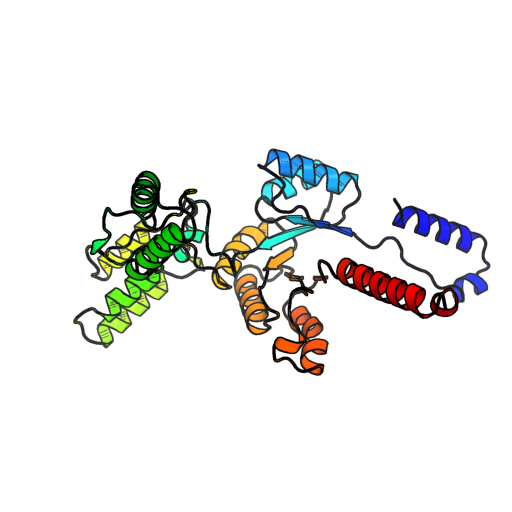 1.446 1.00 93.81 90 ASP A C 1
ATOM 704 O O . ASP A 1 90 ? -0.906 2.818 1.791 1.00 93.81 90 ASP A O 1
ATOM 708 N N . ALA A 1 91 ? 0.190 0.955 2.313 1.00 94.12 91 ALA A N 1
ATOM 709 C CA . ALA A 1 91 ? -0.424 0.814 3.632 1.00 94.12 91 ALA A CA 1
ATOM 710 C C . ALA A 1 91 ? 0.024 1.862 4.665 1.00 94.12 91 ALA A C 1
ATOM 712 O O . ALA A 1 91 ? -0.642 2.010 5.685 1.00 94.12 91 ALA A O 1
ATOM 713 N N . VAL A 1 92 ? 1.123 2.595 4.443 1.00 94.19 92 VAL A N 1
ATOM 714 C CA . VAL A 1 92 ? 1.650 3.558 5.433 1.00 94.19 92 VAL A CA 1
ATOM 715 C C . VAL A 1 92 ? 0.723 4.762 5.589 1.00 94.19 92 VAL A C 1
ATOM 717 O O . VAL A 1 92 ? 0.392 5.146 6.706 1.00 94.19 92 VAL A O 1
ATOM 720 N N . ALA A 1 93 ? 0.265 5.330 4.472 1.00 93.31 93 ALA A N 1
ATOM 721 C CA . ALA A 1 93 ? -0.605 6.507 4.452 1.00 93.31 93 ALA A CA 1
ATOM 722 C C . ALA A 1 93 ? -2.091 6.167 4.229 1.00 93.31 93 ALA A C 1
ATOM 724 O O . ALA A 1 93 ? -2.933 7.066 4.161 1.00 93.31 93 ALA A O 1
ATOM 725 N N . ALA A 1 94 ? -2.429 4.880 4.098 1.00 94.69 94 ALA A N 1
ATOM 726 C CA . ALA A 1 94 ? -3.797 4.435 3.878 1.00 94.69 94 ALA A CA 1
ATOM 727 C C . ALA A 1 94 ? -4.710 4.806 5.057 1.00 94.69 94 ALA A C 1
ATOM 729 O O . ALA A 1 94 ? -4.400 4.560 6.221 1.00 94.69 94 ALA A O 1
ATOM 730 N N . THR A 1 95 ? -5.880 5.360 4.741 1.00 96.75 95 THR A N 1
ATOM 731 C CA . THR A 1 95 ? -6.913 5.725 5.731 1.00 96.75 95 THR A CA 1
ATOM 732 C C . THR A 1 95 ? -8.192 4.904 5.587 1.00 96.75 95 THR A C 1
ATOM 734 O O . THR A 1 95 ? -9.080 4.968 6.443 1.00 96.75 95 THR A O 1
ATOM 737 N N . LEU A 1 96 ? -8.303 4.133 4.504 1.00 96.94 96 LEU A N 1
ATOM 738 C CA . LEU A 1 96 ? -9.477 3.353 4.140 1.00 96.94 96 LEU A CA 1
ATOM 739 C C . LEU A 1 96 ? -9.067 1.983 3.598 1.00 96.94 96 LEU A C 1
ATOM 741 O O . LEU A 1 96 ? -8.017 1.850 2.974 1.00 96.94 96 LEU A O 1
ATOM 745 N N . ILE A 1 97 ? -9.933 0.991 3.793 1.00 96.31 97 ILE A N 1
ATOM 746 C CA . ILE A 1 97 ? -9.826 -0.334 3.177 1.00 96.31 97 ILE A CA 1
ATOM 747 C C . ILE A 1 97 ? -11.192 -0.777 2.646 1.00 96.31 97 ILE A C 1
ATOM 749 O O . ILE A 1 97 ? -12.238 -0.453 3.216 1.00 96.31 97 ILE A O 1
ATOM 753 N N . GLN A 1 98 ? -11.195 -1.503 1.527 1.00 94.50 98 GLN A N 1
ATOM 754 C CA . GLN A 1 98 ? -12.428 -1.886 0.838 1.00 94.50 98 GLN A CA 1
ATOM 755 C C . GLN A 1 98 ? -13.281 -2.883 1.625 1.00 94.50 98 GLN A C 1
ATOM 757 O O . GLN A 1 98 ? -14.504 -2.781 1.634 1.00 94.50 98 GLN A O 1
ATOM 762 N N . SER A 1 99 ? -12.641 -3.856 2.268 1.00 94.81 99 SER A N 1
ATOM 763 C CA . SER A 1 99 ? -13.309 -4.959 2.947 1.00 94.81 99 SER A CA 1
ATOM 764 C C . SER A 1 99 ? -12.540 -5.356 4.200 1.00 94.81 99 SER A C 1
ATOM 766 O O . SER A 1 99 ? -11.330 -5.171 4.281 1.00 94.81 99 SER A O 1
ATOM 768 N N . ASN A 1 100 ? -13.259 -5.926 5.158 1.00 94.44 100 ASN A N 1
ATOM 769 C CA . ASN A 1 100 ? -12.748 -6.536 6.377 1.00 94.44 100 ASN A CA 1
ATOM 770 C C . ASN A 1 100 ? -12.826 -8.070 6.297 1.00 94.44 100 ASN A C 1
ATOM 772 O O . ASN A 1 100 ? -13.138 -8.714 7.290 1.00 94.44 100 ASN A O 1
ATOM 776 N N . ILE A 1 101 ? -12.648 -8.663 5.114 1.00 94.38 101 ILE A N 1
ATOM 777 C CA . ILE A 1 101 ? -12.728 -10.123 4.951 1.00 94.38 101 ILE A CA 1
ATOM 778 C C . ILE A 1 101 ? -11.434 -10.831 5.377 1.00 94.38 101 ILE A C 1
ATOM 780 O O . ILE A 1 101 ? -11.461 -11.997 5.763 1.00 94.38 101 ILE A O 1
ATOM 784 N N . ASP A 1 102 ? -10.305 -10.127 5.304 1.00 92.81 102 ASP A N 1
ATOM 785 C CA . ASP A 1 102 ? -8.982 -10.665 5.598 1.00 92.81 102 ASP A CA 1
ATOM 786 C C . ASP A 1 102 ? -8.608 -10.416 7.064 1.00 92.81 102 ASP A C 1
ATOM 788 O O . ASP A 1 102 ? -8.521 -9.271 7.513 1.00 92.81 102 ASP A O 1
ATOM 792 N N . THR A 1 103 ? -8.361 -11.491 7.817 1.00 92.81 103 THR A N 1
ATOM 793 C CA . THR A 1 103 ? -8.036 -11.423 9.250 1.00 92.81 103 THR A CA 1
ATOM 794 C C . THR A 1 103 ? -6.747 -10.662 9.537 1.00 92.81 103 THR A C 1
ATOM 796 O O . THR A 1 103 ? -6.579 -10.134 10.635 1.00 92.81 103 THR A O 1
ATOM 799 N N . ARG A 1 104 ? -5.840 -10.568 8.561 1.00 92.50 104 ARG A N 1
ATOM 800 C CA . ARG A 1 104 ? -4.558 -9.862 8.690 1.00 92.50 104 ARG A CA 1
ATOM 801 C C . ARG A 1 104 ? -4.747 -8.351 8.788 1.00 92.50 104 ARG A C 1
ATOM 803 O O . ARG A 1 104 ? -3.984 -7.678 9.475 1.00 92.50 104 ARG A O 1
ATOM 810 N N . ASP A 1 105 ? -5.804 -7.826 8.171 1.00 94.81 105 ASP A N 1
ATOM 811 C CA . ASP A 1 105 ? -6.117 -6.399 8.205 1.00 94.81 105 ASP A CA 1
ATOM 812 C C . ASP A 1 105 ? -6.851 -5.980 9.492 1.00 94.81 105 ASP A C 1
ATOM 814 O O . ASP A 1 105 ? -6.877 -4.798 9.832 1.00 94.81 105 ASP A O 1
ATOM 818 N N . TYR A 1 106 ? -7.425 -6.921 10.254 1.00 94.75 106 TYR A N 1
ATOM 819 C CA . TYR A 1 106 ? -8.308 -6.613 11.393 1.00 94.75 106 TYR A CA 1
ATOM 820 C C . TYR A 1 106 ? -7.642 -5.758 12.467 1.00 94.75 106 TYR A C 1
ATOM 822 O O . TYR A 1 106 ? -8.298 -4.936 13.106 1.00 94.75 106 TYR A O 1
ATOM 830 N N . GLN A 1 107 ? -6.339 -5.943 12.654 1.00 94.06 107 GLN A N 1
ATOM 831 C CA . GLN A 1 107 ? -5.550 -5.237 13.659 1.00 94.06 107 GLN A CA 1
ATOM 832 C C . GLN A 1 107 ? -5.393 -3.743 13.345 1.00 94.06 107 GLN A C 1
ATOM 834 O O . GLN A 1 107 ? -5.124 -2.958 14.250 1.00 94.06 107 GLN A O 1
ATOM 839 N N . PHE A 1 108 ? -5.616 -3.354 12.089 1.00 96.75 108 PHE A N 1
ATOM 840 C CA . PHE A 1 108 ? -5.490 -1.986 11.595 1.00 96.75 108 PHE A CA 1
ATOM 841 C C . PHE A 1 108 ? -6.850 -1.338 11.300 1.00 96.75 108 PHE A C 1
ATOM 843 O O . PHE A 1 108 ? -6.921 -0.133 11.065 1.00 96.75 108 PHE A O 1
ATOM 850 N N . ILE A 1 109 ? -7.951 -2.097 11.316 1.00 97.44 109 ILE A N 1
ATOM 851 C CA . ILE A 1 109 ? -9.290 -1.538 11.100 1.00 97.44 109 ILE A CA 1
ATOM 852 C C . ILE A 1 109 ? -9.735 -0.766 12.344 1.00 97.44 109 ILE A C 1
ATOM 854 O O . ILE A 1 109 ? -9.623 -1.228 13.481 1.00 97.44 109 ILE A O 1
ATOM 858 N N . LEU A 1 110 ? -10.276 0.427 12.114 1.00 97.81 110 LEU A N 1
ATOM 859 C CA . LEU A 1 110 ? -10.754 1.323 13.153 1.00 97.81 110 LEU A CA 1
ATOM 860 C C . LEU A 1 110 ? -12.257 1.144 13.381 1.00 97.81 110 LEU A C 1
ATOM 862 O O . LEU A 1 110 ? -13.062 1.222 12.452 1.00 97.81 110 LEU A O 1
ATOM 866 N N . GLY A 1 111 ? -12.635 0.975 14.647 1.00 97.25 111 GLY A N 1
ATOM 867 C CA . GLY A 1 111 ? -14.023 0.875 15.084 1.00 97.25 111 GLY A CA 1
ATOM 868 C C . GLY A 1 111 ? -14.419 1.966 16.068 1.00 97.25 111 GLY A C 1
ATOM 869 O O . GLY A 1 111 ? -13.586 2.593 16.726 1.00 97.25 111 GLY A O 1
ATOM 870 N N . VAL A 1 112 ? -15.726 2.198 16.155 1.00 97.56 112 VAL A N 1
ATOM 871 C CA . VAL A 1 112 ? -16.349 3.134 17.093 1.00 97.56 112 VAL A CA 1
ATOM 872 C C . VAL A 1 112 ? -16.277 2.558 18.497 1.00 97.56 112 VAL A C 1
ATOM 874 O O . VAL A 1 112 ? -16.712 1.432 18.724 1.00 97.56 112 VAL A O 1
ATOM 877 N N . THR A 1 113 ? -15.792 3.355 19.448 1.00 95.75 113 THR A N 1
ATOM 878 C CA . THR A 1 113 ? -15.711 2.962 20.866 1.00 95.75 113 THR A CA 1
ATOM 879 C C . THR A 1 113 ? -16.757 3.652 21.741 1.00 95.75 113 THR A C 1
ATOM 881 O O . THR A 1 113 ? -16.954 3.252 22.885 1.00 95.75 113 THR A O 1
ATOM 884 N N . ASN A 1 114 ? -17.468 4.661 21.222 1.00 94.44 114 ASN A N 1
ATOM 885 C CA . ASN A 1 114 ? -18.523 5.374 21.946 1.00 94.44 114 ASN A CA 1
ATOM 886 C C . ASN A 1 114 ? -19.864 4.604 21.934 1.00 94.44 114 ASN A C 1
ATOM 888 O O . ASN A 1 114 ? -20.543 4.595 20.900 1.00 94.44 114 ASN A O 1
ATOM 892 N N . PRO A 1 115 ? -20.333 4.052 23.073 1.00 92.25 115 PRO A N 1
ATOM 893 C CA . PRO A 1 115 ? -21.567 3.263 23.120 1.00 92.25 115 PRO A CA 1
ATOM 894 C C . PRO A 1 115 ? -22.833 4.062 22.783 1.00 92.25 115 PRO A C 1
ATOM 896 O O . PRO A 1 115 ? -23.834 3.481 22.367 1.00 92.25 115 PRO A O 1
ATOM 899 N N . ASN A 1 116 ? -22.808 5.396 22.909 1.00 92.75 116 ASN A N 1
ATOM 900 C CA . ASN A 1 116 ? -23.956 6.259 22.592 1.00 92.75 116 ASN A CA 1
ATOM 901 C C . ASN A 1 116 ? -24.294 6.296 21.091 1.00 92.75 116 ASN A C 1
ATOM 903 O O . ASN A 1 116 ? -25.386 6.736 20.706 1.00 92.75 116 ASN A O 1
ATOM 907 N N . LEU A 1 117 ? -23.354 5.852 20.252 1.00 91.88 117 LEU A N 1
ATOM 908 C CA . LEU A 1 117 ? -23.512 5.717 18.806 1.00 91.88 117 LEU A CA 1
ATOM 909 C C . LEU A 1 117 ? -23.932 4.304 18.384 1.00 91.88 117 LEU A C 1
ATOM 911 O O . LEU A 1 117 ? -24.065 4.044 17.190 1.00 91.88 117 LEU A O 1
ATOM 915 N N . LYS A 1 118 ? -24.186 3.391 19.330 1.00 90.69 118 LYS A N 1
ATOM 916 C CA . LYS A 1 118 ? -24.691 2.050 19.019 1.00 90.69 118 LYS A CA 1
ATOM 917 C C . LYS A 1 118 ? -25.982 2.147 18.197 1.00 90.69 118 LYS A C 1
ATOM 919 O O . LYS A 1 118 ? -26.949 2.779 18.617 1.00 90.69 118 LYS A O 1
ATOM 924 N N . GLY A 1 119 ? -25.973 1.538 17.011 1.00 90.31 119 GLY A N 1
ATOM 925 C CA . GLY A 1 119 ? -27.085 1.587 16.054 1.00 90.31 119 GLY A CA 1
ATOM 926 C C . GLY A 1 119 ? -27.232 2.908 15.284 1.00 90.31 119 GLY A C 1
ATOM 927 O O . GLY A 1 119 ? -28.159 3.037 14.493 1.00 90.31 119 GLY A O 1
ATOM 928 N N . LYS A 1 120 ? -26.333 3.882 15.477 1.00 91.94 120 LYS A N 1
ATOM 929 C CA . LYS A 1 120 ? -26.327 5.184 14.787 1.00 91.94 120 LYS A CA 1
ATOM 930 C C . LYS A 1 120 ? -25.133 5.278 13.839 1.00 91.94 120 LYS A C 1
ATOM 932 O O . LYS A 1 120 ? -24.184 6.022 14.091 1.00 91.94 120 LYS A O 1
ATOM 937 N N . GLY A 1 121 ? -25.173 4.483 12.772 1.00 93.56 121 GLY A N 1
ATOM 938 C CA . GLY A 1 121 ? -24.112 4.446 11.765 1.00 93.56 121 GLY A CA 1
ATOM 939 C C . GLY A 1 121 ? -23.979 5.764 10.999 1.00 93.56 121 GLY A C 1
ATOM 940 O O . GLY A 1 121 ? -24.974 6.445 10.738 1.00 93.56 121 GLY A O 1
ATOM 941 N N . LEU A 1 122 ? -22.748 6.091 10.605 1.00 94.38 122 LEU A N 1
ATOM 942 C CA . LEU A 1 122 ? -22.420 7.296 9.846 1.00 94.38 122 LEU A CA 1
ATOM 943 C C . LEU A 1 122 ? -23.203 7.364 8.529 1.00 94.38 122 LEU A C 1
ATOM 945 O O . LEU A 1 122 ? -23.766 8.401 8.197 1.00 94.38 122 LEU A O 1
ATOM 949 N N . VAL A 1 123 ? -23.308 6.242 7.813 1.00 94.12 123 VAL A N 1
ATOM 950 C CA . VAL A 1 123 ? -24.004 6.170 6.518 1.00 94.12 123 VAL A CA 1
ATOM 951 C C . VAL A 1 123 ? -25.482 6.548 6.637 1.00 94.12 123 VAL A C 1
ATOM 953 O O . VAL A 1 123 ? -25.974 7.326 5.823 1.00 94.12 123 VAL A O 1
ATOM 956 N N . ALA A 1 124 ? -26.181 6.046 7.661 1.00 93.38 124 ALA A N 1
ATOM 957 C CA . ALA A 1 124 ? -27.591 6.367 7.884 1.00 93.38 124 ALA A CA 1
ATOM 958 C C . ALA A 1 124 ? -27.777 7.859 8.197 1.00 93.38 124 ALA A C 1
ATOM 960 O O . ALA A 1 124 ? -28.619 8.518 7.593 1.00 93.38 124 ALA A O 1
ATOM 961 N N . LEU A 1 125 ? -26.917 8.417 9.060 1.00 93.69 125 LEU A N 1
ATOM 962 C CA . LEU A 1 125 ? -26.925 9.845 9.373 1.00 93.69 125 LEU A CA 1
ATOM 963 C C . LEU A 1 125 ? -26.700 10.708 8.124 1.00 93.69 125 LEU A C 1
ATOM 965 O O . LEU A 1 125 ? -27.423 11.678 7.907 1.00 93.69 125 LEU A O 1
ATOM 969 N N . LEU A 1 126 ? -25.701 10.373 7.303 1.00 93.75 126 LEU A N 1
ATOM 970 C CA . LEU A 1 126 ? -25.403 11.128 6.086 1.00 93.75 126 LEU A CA 1
ATOM 971 C C . LEU A 1 126 ? -26.541 11.018 5.065 1.00 93.75 126 LEU A C 1
ATOM 973 O O . LEU A 1 126 ? -26.868 12.018 4.428 1.00 93.75 126 LEU A O 1
ATOM 977 N N . ALA A 1 127 ? -27.180 9.852 4.942 1.00 93.19 127 ALA A N 1
ATOM 978 C CA . ALA A 1 127 ? -28.339 9.666 4.072 1.00 93.19 127 ALA A CA 1
ATOM 979 C C . ALA A 1 127 ? -29.525 10.554 4.494 1.00 93.19 127 ALA A C 1
ATOM 981 O O . ALA A 1 127 ? -30.081 11.263 3.653 1.00 93.19 127 ALA A O 1
ATOM 982 N N . ASP A 1 128 ? -29.855 10.593 5.789 1.00 93.31 128 ASP A N 1
ATOM 983 C CA . ASP A 1 128 ? -30.934 11.434 6.327 1.00 93.31 128 ASP A CA 1
ATOM 984 C C . ASP A 1 128 ? -30.642 12.931 6.134 1.00 93.31 128 ASP A C 1
ATOM 986 O O . ASP A 1 128 ? -31.500 13.718 5.725 1.00 93.31 128 ASP A O 1
ATOM 990 N N . VAL A 1 129 ? -29.396 13.338 6.384 1.00 93.00 129 VAL A N 1
ATOM 991 C CA . VAL A 1 129 ? -28.938 14.721 6.213 1.00 93.00 129 VAL A CA 1
ATOM 992 C C . VAL A 1 129 ? -29.009 15.154 4.749 1.00 93.00 129 VAL A C 1
ATOM 994 O O . VAL A 1 129 ? -29.471 16.261 4.458 1.00 93.00 129 VAL A O 1
ATOM 997 N N . MET A 1 130 ? -28.605 14.292 3.819 1.00 91.94 130 MET A N 1
ATOM 998 C CA . MET A 1 130 ? -28.720 14.570 2.390 1.00 91.94 130 MET A CA 1
ATOM 999 C C . MET A 1 130 ? -30.178 14.637 1.934 1.00 91.94 130 MET A C 1
ATOM 1001 O O . MET A 1 130 ? -30.525 15.519 1.150 1.00 91.94 130 MET A O 1
ATOM 1005 N N . ALA A 1 131 ? -31.045 13.765 2.457 1.00 93.44 131 ALA A N 1
ATOM 1006 C CA . ALA A 1 131 ? -32.482 13.818 2.195 1.00 93.44 131 ALA A CA 1
ATOM 1007 C C . ALA A 1 131 ? -33.113 15.130 2.699 1.00 93.44 131 ALA A C 1
ATOM 1009 O O . ALA A 1 131 ? -34.056 15.634 2.093 1.00 93.44 131 ALA A O 1
ATOM 1010 N N . SER A 1 132 ? -32.551 15.731 3.755 1.00 92.88 132 SER A N 1
ATOM 1011 C CA . SER A 1 132 ? -32.945 17.060 4.246 1.00 92.88 132 SER A CA 1
ATOM 1012 C C . SER A 1 132 ? -32.410 18.241 3.414 1.00 92.88 132 SER A C 1
ATOM 1014 O O . SER A 1 132 ? -32.695 19.392 3.737 1.00 92.88 132 SER A O 1
ATOM 1016 N N . GLY A 1 133 ? -31.651 17.978 2.343 1.00 92.44 133 GLY A N 1
ATOM 1017 C CA . GLY A 1 133 ? -31.178 18.986 1.388 1.00 92.44 133 GLY A CA 1
ATOM 1018 C C . GLY A 1 133 ? -29.809 19.604 1.692 1.00 92.44 133 GLY A C 1
ATOM 1019 O O . GLY A 1 133 ? -29.373 20.485 0.951 1.00 92.44 133 GLY A O 1
ATOM 1020 N N . LYS A 1 134 ? -29.101 19.159 2.739 1.00 91.56 134 LYS A N 1
ATOM 1021 C CA . LYS A 1 134 ? -27.750 19.664 3.046 1.00 91.56 134 LYS A CA 1
ATOM 1022 C C . LYS A 1 134 ? -26.712 19.055 2.110 1.00 91.56 134 LYS A C 1
ATOM 1024 O O . LYS A 1 134 ? -26.709 17.847 1.874 1.00 91.56 134 LYS A O 1
ATOM 1029 N N . THR A 1 135 ? -25.806 19.884 1.599 1.00 92.81 135 THR A N 1
ATOM 1030 C CA . THR A 1 135 ? -24.792 19.471 0.619 1.00 92.81 135 THR A CA 1
ATOM 1031 C C . THR A 1 135 ? -23.445 20.151 0.868 1.00 92.81 135 THR A C 1
ATOM 1033 O O . THR A 1 135 ? -23.349 21.144 1.590 1.00 92.81 135 THR A O 1
ATOM 1036 N N . GLY A 1 136 ? -22.383 19.590 0.285 1.00 92.00 136 GLY A N 1
ATOM 1037 C CA . GLY A 1 136 ? -21.049 20.189 0.294 1.00 92.00 136 GLY A CA 1
ATOM 1038 C C . GLY A 1 136 ? -20.477 20.391 1.711 1.00 92.00 136 GLY A C 1
ATOM 1039 O O . GLY A 1 136 ? -20.443 19.428 2.480 1.00 92.00 136 GLY A O 1
ATOM 1040 N N . PRO A 1 137 ? -20.028 21.608 2.079 1.00 93.75 137 PRO A N 1
ATOM 1041 C CA . PRO A 1 137 ? -19.336 21.861 3.349 1.00 93.75 137 PRO A CA 1
ATOM 1042 C C . PRO A 1 137 ? -20.146 21.519 4.603 1.00 93.75 137 PRO A C 1
ATOM 1044 O O . PRO A 1 137 ? -19.584 21.096 5.611 1.00 93.75 137 PRO A O 1
ATOM 1047 N N . GLU A 1 138 ? -21.470 21.683 4.559 1.00 92.25 138 GLU A N 1
ATOM 1048 C CA . GLU A 1 138 ? -22.329 21.380 5.708 1.00 92.25 138 GLU A CA 1
ATOM 1049 C C . GLU A 1 138 ? -22.380 19.880 6.004 1.00 92.25 138 GLU A C 1
ATOM 1051 O O . GLU A 1 138 ? -22.415 19.483 7.168 1.00 92.25 138 GLU A O 1
ATOM 1056 N N . LEU A 1 139 ? -22.365 19.051 4.954 1.00 92.88 139 LEU A N 1
ATOM 1057 C CA . LEU A 1 139 ? -22.335 17.597 5.077 1.00 92.88 139 LEU A CA 1
ATOM 1058 C C . LEU A 1 139 ? -21.003 17.142 5.686 1.00 92.88 139 LEU A C 1
ATOM 1060 O O . LEU A 1 139 ? -21.010 16.363 6.638 1.00 92.88 139 LEU A O 1
ATOM 1064 N N . GLN A 1 140 ? -19.887 17.701 5.202 1.00 93.88 140 GLN A N 1
ATOM 1065 C CA . GLN A 1 140 ? -18.551 17.420 5.735 1.00 93.88 140 GLN A CA 1
ATOM 1066 C C . GLN A 1 140 ? -18.455 17.780 7.222 1.00 93.88 140 GLN A C 1
ATOM 1068 O O . GLN A 1 140 ? -18.034 16.965 8.033 1.00 93.88 140 GLN A O 1
ATOM 1073 N N . ALA A 1 141 ? -18.953 18.956 7.617 1.00 95.00 141 ALA A N 1
ATOM 1074 C CA . ALA A 1 141 ? -18.930 19.378 9.016 1.00 95.00 141 ALA A CA 1
ATOM 1075 C C . ALA A 1 141 ? -19.751 18.459 9.943 1.00 95.00 141 ALA A C 1
ATOM 1077 O O . ALA A 1 141 ? -19.483 18.391 11.144 1.00 95.00 141 ALA A O 1
ATOM 1078 N N . ILE A 1 142 ? -20.782 17.782 9.425 1.00 94.00 142 ILE A N 1
ATOM 1079 C CA . ILE A 1 142 ? -21.563 16.798 10.187 1.00 94.00 142 ILE A CA 1
ATOM 1080 C C . ILE A 1 142 ? -20.805 15.473 10.294 1.00 94.00 142 ILE A C 1
ATOM 1082 O O . ILE A 1 142 ? -20.781 14.892 11.380 1.00 94.00 142 ILE A O 1
ATOM 1086 N N . GLU A 1 143 ? -20.160 15.028 9.214 1.00 94.50 143 GLU A N 1
ATOM 1087 C CA . GLU A 1 143 ? -19.270 13.864 9.235 1.00 94.50 143 GLU A CA 1
ATOM 1088 C C . GLU A 1 143 ? -18.135 14.057 10.246 1.00 94.50 143 GLU A C 1
ATOM 1090 O O . GLU A 1 143 ? -17.961 13.220 11.130 1.00 94.50 143 GLU A O 1
ATOM 1095 N N . ASP A 1 144 ? -17.442 15.195 10.204 1.00 95.12 144 ASP A N 1
ATOM 1096 C CA . ASP A 1 144 ? -16.328 15.502 11.107 1.00 95.12 144 ASP A CA 1
ATOM 1097 C C . ASP A 1 144 ? -16.773 15.496 12.577 1.00 95.12 144 ASP A C 1
ATOM 1099 O O . ASP A 1 144 ? -16.104 14.932 13.446 1.00 95.12 144 ASP A O 1
ATOM 1103 N N . LYS A 1 145 ? -17.951 16.069 12.869 1.00 95.50 145 LYS A N 1
ATOM 1104 C CA . LYS A 1 145 ? -18.548 16.032 14.214 1.00 95.50 145 LYS A CA 1
ATOM 1105 C C . LYS A 1 145 ? -18.858 14.608 14.656 1.00 95.50 145 LYS A C 1
ATOM 1107 O O . LYS A 1 145 ? -18.616 14.266 15.812 1.00 95.50 145 LYS A O 1
ATOM 1112 N N . TRP A 1 146 ? -19.408 13.785 13.767 1.00 95.81 146 TRP A N 1
ATOM 1113 C CA . TRP A 1 146 ? -19.708 12.392 14.081 1.00 95.81 146 TRP A CA 1
ATOM 1114 C C . TRP A 1 146 ? -18.427 11.595 14.342 1.00 95.81 146 TRP A C 1
ATOM 1116 O O . TRP A 1 146 ? -18.342 10.901 15.354 1.00 95.81 146 TRP A O 1
ATOM 1126 N N . LEU A 1 147 ? -17.401 11.762 13.502 1.00 95.06 147 LEU A N 1
ATOM 1127 C CA . LEU A 1 147 ? -16.098 11.113 13.661 1.00 95.06 147 LEU A CA 1
ATOM 1128 C C . LEU A 1 147 ? -15.412 11.526 14.970 1.00 95.06 147 LEU A C 1
ATOM 1130 O O . LEU A 1 147 ? -14.881 10.671 15.680 1.00 95.06 147 LEU A O 1
ATOM 1134 N N . ALA A 1 148 ? -15.499 12.804 15.348 1.00 94.94 148 ALA A N 1
ATOM 1135 C CA . ALA A 1 148 ? -14.990 13.289 16.629 1.00 94.94 148 ALA A CA 1
ATOM 1136 C C . ALA A 1 148 ? -15.694 12.628 17.829 1.00 94.94 148 ALA A C 1
ATOM 1138 O O . ALA A 1 148 ? -15.041 12.285 18.814 1.00 94.94 148 ALA A O 1
ATOM 1139 N N . MET A 1 149 ? -17.011 12.403 17.742 1.00 94.75 149 MET A N 1
ATOM 1140 C CA . MET A 1 149 ? -17.782 11.694 18.774 1.00 94.75 149 MET A CA 1
ATOM 1141 C C . MET A 1 149 ? -17.543 10.179 18.778 1.00 94.75 149 MET A C 1
ATOM 1143 O O . MET A 1 149 ? -17.798 9.527 19.791 1.00 94.75 149 MET A O 1
ATOM 1147 N N . ALA A 1 150 ? -17.111 9.598 17.659 1.00 94.44 150 ALA A N 1
ATOM 1148 C CA . ALA A 1 150 ? -16.970 8.155 17.502 1.00 94.44 150 ALA A CA 1
ATOM 1149 C C . ALA A 1 150 ? -15.779 7.562 18.262 1.00 94.44 150 ALA A C 1
ATOM 1151 O O . ALA A 1 150 ? -15.831 6.389 18.646 1.00 94.44 150 ALA A O 1
ATOM 1152 N N . HIS A 1 151 ? -14.742 8.372 18.504 1.00 94.50 151 HIS A N 1
ATOM 1153 C CA . HIS A 1 151 ? -13.499 7.954 19.158 1.00 94.50 151 HIS A CA 1
ATOM 1154 C C . HIS A 1 151 ? -12.929 6.678 18.518 1.00 94.50 151 HIS A C 1
ATOM 1156 O O . HIS A 1 151 ? -12.823 5.632 19.163 1.00 94.50 151 HIS A O 1
ATOM 1162 N N . LEU A 1 152 ? -12.624 6.767 17.221 1.00 96.69 152 LEU A N 1
ATOM 1163 C CA . LEU A 1 152 ? -12.149 5.640 16.424 1.00 96.69 152 LEU A CA 1
ATOM 1164 C C . LEU A 1 152 ? -10.828 5.088 16.962 1.00 96.69 152 LEU A C 1
ATOM 1166 O O . LEU A 1 152 ? -9.874 5.842 17.152 1.00 96.69 152 LEU A O 1
ATOM 1170 N N . LYS A 1 153 ? -10.785 3.775 17.197 1.00 96.94 153 LYS A N 1
ATOM 1171 C CA . LYS A 1 153 ? -9.599 3.045 17.668 1.00 96.94 153 LYS A CA 1
ATOM 1172 C C . LYS A 1 153 ? -9.567 1.644 17.079 1.00 96.94 153 LYS A C 1
ATOM 1174 O O . LYS A 1 153 ? -10.619 1.097 16.733 1.00 96.94 153 LYS A O 1
ATOM 1179 N N . THR A 1 154 ? -8.386 1.040 17.020 1.00 96.81 154 THR A N 1
ATOM 1180 C CA . THR A 1 154 ? -8.276 -0.398 16.752 1.00 96.81 154 THR A CA 1
ATOM 1181 C C . THR A 1 154 ? -8.918 -1.186 17.893 1.00 96.81 154 THR A C 1
ATOM 1183 O O . THR A 1 154 ? -9.084 -0.682 19.012 1.00 96.81 154 THR A O 1
ATOM 1186 N N . PHE A 1 155 ? -9.290 -2.439 17.630 1.00 96.06 155 PHE A N 1
ATOM 1187 C CA . PHE A 1 155 ? -9.809 -3.304 18.688 1.00 96.06 155 PHE A CA 1
ATOM 1188 C C . PHE A 1 155 ? -8.768 -3.506 19.805 1.00 96.06 155 PHE A C 1
ATOM 1190 O O . PHE A 1 155 ? -9.112 -3.464 20.985 1.00 96.06 155 PHE A O 1
ATOM 1197 N N . SER A 1 156 ? -7.486 -3.633 19.440 1.00 94.88 156 SER A N 1
ATOM 1198 C CA . SER A 1 156 ? -6.381 -3.792 20.393 1.00 94.88 156 SER A CA 1
ATOM 1199 C C . SER A 1 156 ? -6.230 -2.586 21.320 1.00 94.88 156 SER A C 1
ATOM 1201 O O . SER A 1 156 ? -6.187 -2.755 22.539 1.00 94.88 156 SER A O 1
ATOM 1203 N N . ASP A 1 157 ? -6.254 -1.364 20.780 1.00 95.19 157 ASP A N 1
ATOM 1204 C CA . ASP A 1 157 ? -6.187 -0.147 21.598 1.00 95.19 157 ASP A CA 1
ATOM 1205 C C . ASP A 1 157 ? -7.397 -0.024 22.529 1.00 95.19 157 ASP A C 1
ATOM 1207 O O . ASP A 1 157 ? -7.265 0.367 23.690 1.00 95.19 157 ASP A O 1
ATOM 1211 N N . CYS A 1 158 ? -8.584 -0.408 22.045 1.00 95.25 158 CYS A N 1
ATOM 1212 C CA . CYS A 1 158 ? -9.800 -0.435 22.852 1.00 95.25 158 CYS A CA 1
ATOM 1213 C C . CYS A 1 158 ? -9.674 -1.404 24.042 1.00 95.25 158 CYS A C 1
ATOM 1215 O O . CYS A 1 158 ? -10.021 -1.042 25.169 1.00 95.25 158 CYS A O 1
ATOM 1217 N N . VAL A 1 159 ? -9.118 -2.600 23.820 1.00 95.06 159 VAL A N 1
ATOM 1218 C CA . VAL A 1 159 ? -8.837 -3.587 24.876 1.00 95.06 159 VAL A CA 1
ATOM 1219 C C . VAL A 1 159 ? -7.800 -3.058 25.869 1.00 95.06 159 VAL A C 1
ATOM 1221 O O . VAL A 1 159 ? -8.015 -3.131 27.080 1.00 95.06 159 VAL A O 1
ATOM 1224 N N . VAL A 1 160 ? -6.700 -2.478 25.383 1.00 95.00 160 VAL A N 1
ATOM 1225 C CA . VAL A 1 160 ? -5.638 -1.908 26.226 1.00 95.00 160 VAL A CA 1
ATOM 1226 C C . VAL A 1 160 ? -6.180 -0.793 27.124 1.00 95.00 160 VAL A C 1
ATOM 1228 O O . VAL A 1 160 ? -5.899 -0.777 28.326 1.00 95.00 160 VAL A O 1
ATOM 1231 N N . ASP A 1 161 ? -6.986 0.114 26.577 1.00 94.56 161 ASP A N 1
ATOM 1232 C CA . ASP A 1 161 ? -7.603 1.195 27.346 1.00 94.56 161 ASP A CA 1
ATOM 1233 C C . ASP A 1 161 ? -8.620 0.671 28.360 1.00 94.56 161 ASP A C 1
ATOM 1235 O O . ASP A 1 161 ? -8.656 1.137 29.503 1.00 94.56 161 ASP A O 1
ATOM 1239 N N . ALA A 1 162 ? -9.407 -0.337 27.987 1.00 93.94 162 ALA A N 1
ATOM 1240 C CA . ALA A 1 162 ? -10.338 -0.975 28.903 1.00 93.94 162 ALA A CA 1
ATOM 1241 C C . ALA A 1 162 ? -9.602 -1.628 30.086 1.00 93.94 162 ALA A C 1
ATOM 1243 O O . ALA A 1 162 ? -10.000 -1.409 31.228 1.00 93.94 162 ALA A O 1
ATOM 1244 N N . ILE A 1 163 ? -8.483 -2.330 29.849 1.00 93.69 163 ILE A N 1
ATOM 1245 C CA . ILE A 1 163 ? -7.651 -2.922 30.915 1.00 93.69 163 ILE A CA 1
ATOM 1246 C C . ILE A 1 163 ? -7.071 -1.839 31.833 1.00 93.69 163 ILE A C 1
ATOM 1248 O O . ILE A 1 163 ? -7.091 -1.994 33.056 1.00 93.69 163 ILE A O 1
ATOM 1252 N N . LYS A 1 164 ? -6.572 -0.730 31.271 1.00 92.88 164 LYS A N 1
ATOM 1253 C CA . LYS A 1 164 ? -6.014 0.387 32.055 1.00 92.88 164 LYS A CA 1
ATOM 1254 C C . LYS A 1 164 ? -7.053 1.030 32.979 1.00 92.88 164 LYS A C 1
ATOM 1256 O O . LYS A 1 164 ? -6.709 1.417 34.100 1.00 92.88 164 LYS A O 1
ATOM 1261 N N . ASN A 1 165 ? -8.305 1.092 32.530 1.00 91.25 165 ASN A N 1
ATOM 1262 C CA . ASN A 1 165 ? -9.428 1.686 33.256 1.00 91.25 165 ASN A CA 1
ATOM 1263 C C . ASN A 1 165 ? -10.107 0.733 34.256 1.00 91.25 165 ASN A C 1
ATOM 1265 O O . ASN A 1 165 ? -10.979 1.169 35.010 1.00 91.25 165 ASN A O 1
ATOM 1269 N N . LEU A 1 166 ? -9.721 -0.547 34.309 1.00 90.12 166 LEU A N 1
ATOM 1270 C CA . LEU A 1 166 ? -10.240 -1.475 35.314 1.00 90.12 166 LEU A CA 1
ATOM 1271 C C . LEU A 1 166 ? -9.859 -1.026 36.730 1.00 90.12 166 LEU A C 1
ATOM 1273 O O . LEU A 1 166 ? -8.716 -0.651 37.003 1.00 90.12 166 LEU A O 1
ATOM 1277 N N . ASN A 1 167 ? -10.803 -1.148 37.663 1.00 88.25 167 ASN A N 1
ATOM 1278 C CA . ASN A 1 167 ? -10.572 -0.879 39.081 1.00 88.25 167 ASN A CA 1
ATOM 1279 C C . ASN A 1 167 ? -9.871 -2.070 39.766 1.00 88.25 167 ASN A C 1
ATOM 1281 O O . ASN A 1 167 ? -10.439 -2.743 40.624 1.00 88.25 167 ASN A O 1
ATOM 1285 N N . VAL A 1 168 ? -8.652 -2.3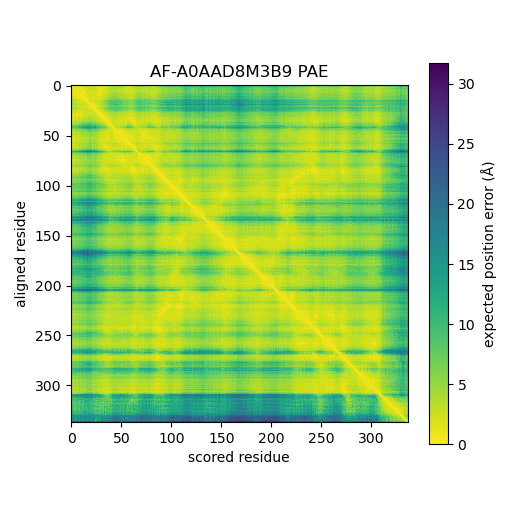79 39.320 1.00 90.44 168 VAL A N 1
ATOM 1286 C CA . VAL A 1 168 ? -7.791 -3.452 39.843 1.00 90.44 168 VAL A CA 1
ATOM 1287 C C . VAL A 1 168 ? -6.385 -2.916 40.114 1.00 90.44 168 VAL A C 1
ATOM 1289 O O . VAL A 1 168 ? -5.999 -1.869 39.596 1.00 90.44 168 VAL A O 1
ATOM 1292 N N . GLY A 1 169 ? -5.602 -3.627 40.928 1.00 92.38 169 GLY A N 1
ATOM 1293 C CA . GLY A 1 169 ? -4.230 -3.219 41.241 1.00 92.38 169 GLY A CA 1
ATOM 1294 C C . GLY A 1 169 ? -3.328 -3.147 40.000 1.00 92.38 169 GLY A C 1
ATOM 1295 O O . GLY A 1 169 ? -3.468 -3.936 39.067 1.00 92.38 169 GLY A O 1
ATOM 1296 N N . GLU A 1 170 ? -2.346 -2.244 40.005 1.00 92.56 170 GLU A N 1
ATOM 1297 C CA . GLU A 1 170 ? -1.435 -2.016 38.866 1.00 92.56 170 GLU A CA 1
ATOM 1298 C C . GLU A 1 170 ? -0.634 -3.257 38.437 1.00 92.56 170 GLU A C 1
ATOM 1300 O O . GLU A 1 170 ? -0.286 -3.406 37.265 1.00 92.56 170 GLU A O 1
ATOM 1305 N N . ALA A 1 171 ? -0.353 -4.174 39.368 1.00 92.38 171 ALA A N 1
ATOM 1306 C CA . ALA A 1 171 ? 0.281 -5.455 39.053 1.00 92.38 171 ALA A CA 1
ATOM 1307 C C . ALA A 1 171 ? -0.631 -6.347 38.193 1.00 92.38 171 ALA A C 1
ATOM 1309 O O . ALA A 1 171 ? -0.173 -6.979 37.243 1.00 92.38 171 ALA A O 1
ATOM 1310 N N . GLU A 1 172 ? -1.931 -6.346 38.489 1.00 92.06 172 GLU A N 1
ATOM 1311 C CA . GLU A 1 172 ? -2.928 -7.120 37.756 1.00 92.06 172 GLU A CA 1
ATOM 1312 C C . GLU A 1 172 ? -3.187 -6.526 36.368 1.00 92.06 172 GLU A C 1
ATOM 1314 O O . GLU A 1 172 ? -3.257 -7.269 35.389 1.00 92.06 172 GLU A O 1
ATOM 1319 N N . LYS A 1 173 ? -3.230 -5.190 36.251 1.00 92.88 173 LYS A N 1
ATOM 1320 C CA . LYS A 1 173 ? -3.296 -4.515 34.944 1.00 92.88 173 LYS A CA 1
ATOM 1321 C C . LYS A 1 173 ? -2.110 -4.895 34.065 1.00 92.88 173 LYS A C 1
ATOM 1323 O O . LYS A 1 173 ? -2.305 -5.296 32.923 1.00 92.88 173 LYS A O 1
ATOM 1328 N N . ARG A 1 174 ? -0.886 -4.835 34.606 1.00 93.69 174 ARG A N 1
ATOM 1329 C CA . ARG A 1 174 ? 0.330 -5.244 33.882 1.00 93.69 174 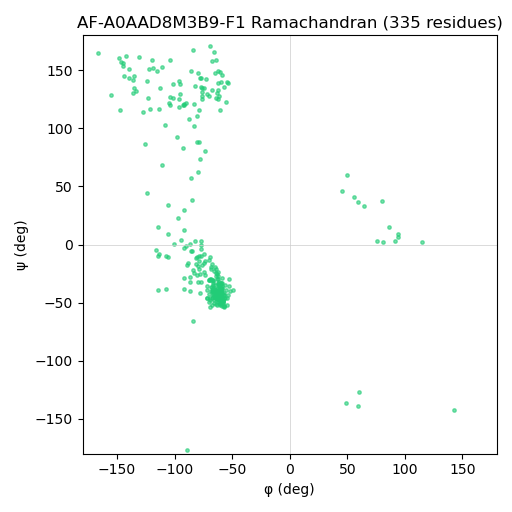ARG A CA 1
ATOM 1330 C C . ARG A 1 174 ? 0.281 -6.703 33.442 1.00 93.69 174 ARG A C 1
ATOM 1332 O O . ARG A 1 174 ? 0.643 -6.992 32.307 1.00 93.69 174 ARG A O 1
ATOM 1339 N N . ARG A 1 175 ? -0.198 -7.609 34.301 1.00 95.00 175 ARG A N 1
ATOM 1340 C CA . ARG A 1 175 ? -0.374 -9.025 33.950 1.00 95.00 175 ARG A CA 1
ATOM 1341 C C . ARG A 1 175 ? -1.302 -9.191 32.744 1.00 95.00 175 ARG A C 1
ATOM 1343 O O . ARG A 1 175 ? -0.916 -9.848 31.783 1.00 95.00 175 ARG A O 1
ATOM 1350 N N . ARG A 1 176 ? -2.480 -8.557 32.773 1.00 94.31 176 ARG A N 1
ATOM 1351 C CA . ARG A 1 176 ? -3.474 -8.635 31.687 1.00 94.31 176 ARG A CA 1
ATOM 1352 C C . ARG A 1 176 ? -2.988 -7.989 30.394 1.00 94.31 176 ARG A C 1
ATOM 1354 O O . ARG A 1 176 ? -3.204 -8.551 29.329 1.00 94.31 176 ARG A O 1
ATOM 1361 N N . LEU A 1 177 ? -2.305 -6.845 30.482 1.00 93.94 177 LEU A N 1
ATOM 1362 C CA . LEU A 1 177 ? -1.695 -6.195 29.319 1.00 93.94 177 LEU A CA 1
ATOM 1363 C C . LEU A 1 177 ? -0.636 -7.093 28.677 1.00 93.94 177 LEU A C 1
ATOM 1365 O O . LEU A 1 177 ? -0.648 -7.266 27.466 1.00 93.94 177 LEU A O 1
ATOM 1369 N N . ASN A 1 178 ? 0.238 -7.708 29.475 1.00 94.06 178 ASN A N 1
ATOM 1370 C CA . ASN A 1 178 ? 1.248 -8.625 28.950 1.00 94.06 178 ASN A CA 1
ATOM 1371 C C . ASN A 1 178 ? 0.610 -9.866 28.306 1.00 94.06 178 ASN A C 1
ATOM 1373 O O . ASN A 1 178 ? 1.067 -10.302 27.255 1.00 94.06 178 ASN A O 1
ATOM 1377 N N . GLU A 1 179 ? -0.452 -10.421 28.901 1.00 94.19 179 GLU A N 1
ATOM 1378 C CA . GLU A 1 179 ? -1.193 -11.534 28.295 1.00 94.19 179 GLU A CA 1
ATOM 1379 C C . GLU A 1 179 ? -1.834 -11.124 26.961 1.00 94.19 179 GLU A C 1
ATOM 1381 O O . GLU A 1 179 ? -1.679 -11.840 25.973 1.00 94.19 179 GLU A O 1
ATOM 1386 N N . TRP A 1 180 ? -2.474 -9.950 26.902 1.00 94.75 180 TRP A N 1
ATOM 1387 C CA . TRP A 1 180 ? -3.040 -9.414 25.664 1.00 94.75 180 TRP A CA 1
ATOM 1388 C C . TRP A 1 180 ? -1.976 -9.228 24.583 1.00 94.75 180 TRP A C 1
ATOM 1390 O O . TRP A 1 180 ? -2.125 -9.773 23.495 1.00 94.75 180 TRP A O 1
ATOM 1400 N N . MET A 1 181 ? -0.878 -8.529 24.886 1.00 91.94 181 MET A N 1
ATOM 1401 C CA . MET A 1 181 ? 0.194 -8.258 23.919 1.00 91.94 181 MET A CA 1
ATOM 1402 C C . MET A 1 181 ? 0.861 -9.541 23.415 1.00 91.94 181 MET A C 1
ATOM 1404 O O . MET A 1 181 ? 1.232 -9.623 22.249 1.00 91.94 181 MET A O 1
ATOM 1408 N N . ASN A 1 182 ? 0.967 -10.567 24.263 1.00 92.25 182 ASN A N 1
ATOM 1409 C CA . ASN A 1 182 ? 1.471 -11.871 23.845 1.00 92.25 182 ASN A CA 1
ATOM 1410 C C . ASN A 1 182 ? 0.528 -12.572 22.864 1.00 92.25 182 ASN A C 1
ATOM 1412 O O . ASN A 1 182 ? 0.996 -13.343 22.030 1.00 92.25 182 ASN A O 1
ATOM 1416 N N . CYS A 1 183 ? -0.783 -12.361 22.957 1.00 90.56 183 CYS A N 1
ATOM 1417 C CA . CYS A 1 183 ? -1.753 -12.953 22.040 1.00 90.56 183 CYS A CA 1
ATOM 1418 C C . CYS A 1 183 ? -1.955 -12.108 20.774 1.00 90.56 183 CYS A C 1
ATOM 1420 O O . CYS A 1 183 ? -2.040 -12.673 19.689 1.00 90.56 183 CYS A O 1
ATOM 1422 N N . ALA A 1 184 ? -1.992 -10.783 20.900 1.00 89.25 184 ALA A N 1
ATOM 1423 C CA . ALA A 1 184 ? -2.342 -9.826 19.852 1.00 89.25 184 ALA A CA 1
ATOM 1424 C C . ALA A 1 184 ? -1.140 -9.311 19.039 1.00 89.25 184 ALA A C 1
ATOM 1426 O O . ALA A 1 184 ? -1.161 -8.184 18.550 1.00 89.25 184 ALA A O 1
ATOM 1427 N N . GLY A 1 185 ? -0.091 -10.126 18.901 1.00 88.06 185 GLY A N 1
ATOM 1428 C CA . GLY A 1 185 ? 1.051 -9.814 18.039 1.00 88.06 185 GLY A CA 1
ATOM 1429 C C . GLY A 1 185 ? 0.653 -9.697 16.562 1.00 88.06 185 GLY A C 1
ATOM 1430 O O . GLY A 1 185 ? -0.275 -10.374 16.102 1.00 88.06 185 GLY A O 1
ATOM 1431 N N . TYR A 1 186 ? 1.364 -8.844 15.818 1.00 87.50 186 TYR A N 1
ATOM 1432 C CA . TYR A 1 186 ? 1.118 -8.627 14.386 1.00 87.50 186 TYR A CA 1
ATOM 1433 C C . TYR A 1 186 ? 1.335 -9.892 13.546 1.00 87.50 186 TYR A C 1
ATOM 1435 O O . TYR A 1 186 ? 0.601 -10.157 12.602 1.00 87.50 186 TYR A O 1
ATOM 1443 N N . ASP A 1 187 ? 2.279 -10.734 13.957 1.00 85.19 187 ASP A N 1
ATOM 1444 C CA . ASP A 1 187 ? 2.578 -12.040 13.367 1.00 85.19 187 ASP A CA 1
ATOM 1445 C C . ASP A 1 187 ? 1.417 -13.042 13.476 1.00 85.19 187 ASP A C 1
ATOM 1447 O O . ASP A 1 187 ? 1.296 -13.950 12.656 1.00 85.19 187 ASP A O 1
ATOM 1451 N N . LYS A 1 188 ? 0.537 -12.881 14.471 1.00 87.69 188 LYS A N 1
ATOM 1452 C CA . LYS A 1 188 ? -0.523 -13.856 14.775 1.00 87.69 188 LYS A CA 1
ATOM 1453 C C . LYS A 1 188 ? -1.821 -13.617 14.023 1.00 87.69 188 LYS A C 1
ATOM 1455 O O . LYS A 1 188 ? -2.643 -14.528 13.981 1.00 87.69 188 LYS A O 1
ATOM 1460 N N . CYS A 1 189 ? -2.017 -12.415 13.470 1.00 87.88 189 CYS A N 1
ATOM 1461 C CA . CYS A 1 189 ? -3.174 -12.058 12.640 1.00 87.88 189 CYS A CA 1
ATOM 1462 C C . CYS A 1 189 ? -4.524 -12.521 13.231 1.00 87.88 189 CYS A C 1
ATOM 1464 O O . CYS A 1 189 ? -5.341 -13.134 12.540 1.00 87.88 189 CYS A O 1
ATOM 1466 N N . LEU A 1 190 ? -4.728 -12.284 14.536 1.00 91.81 190 LEU A N 1
ATOM 1467 C CA . LEU A 1 190 ? -5.923 -12.743 15.251 1.00 91.81 190 LEU A CA 1
ATOM 1468 C C . LEU A 1 190 ? -7.210 -12.226 14.602 1.00 91.81 190 LEU A C 1
ATOM 1470 O O . LEU A 1 190 ? -7.354 -11.031 14.336 1.00 91.81 190 LEU A O 1
ATOM 1474 N N . SER A 1 191 ? -8.188 -13.120 14.458 1.00 93.00 191 SER A N 1
ATOM 1475 C CA . SER A 1 191 ? -9.539 -12.723 14.065 1.00 93.00 191 SER A CA 1
ATOM 1476 C C . SER A 1 191 ? -10.228 -11.899 15.165 1.00 93.00 191 SER A C 1
ATOM 1478 O O . SER A 1 191 ? -9.891 -11.983 16.349 1.00 93.00 191 SER A O 1
ATOM 1480 N N . ASN A 1 192 ? -11.241 -11.119 14.785 1.00 91.75 192 ASN A N 1
ATOM 1481 C CA . ASN A 1 192 ? -12.002 -10.276 15.707 1.00 91.75 192 ASN A CA 1
ATOM 1482 C C . ASN A 1 192 ? -12.785 -11.124 16.723 1.00 91.75 192 ASN A C 1
ATOM 1484 O O . ASN A 1 192 ? -12.902 -10.752 17.884 1.00 91.75 192 ASN A O 1
ATOM 1488 N N . GLU A 1 193 ? -13.280 -12.288 16.301 1.00 92.12 193 GLU A N 1
ATOM 1489 C CA . GLU A 1 193 ? -13.981 -13.252 17.157 1.00 92.12 193 GLU A CA 1
ATOM 1490 C C . GLU A 1 193 ? -13.050 -13.788 18.250 1.00 92.12 193 GLU A C 1
ATOM 1492 O O . GLU A 1 193 ? -13.339 -13.634 19.436 1.00 92.12 193 GLU A O 1
ATOM 1497 N N . GLN A 1 194 ? -11.870 -14.283 17.868 1.00 93.62 194 GLN A N 1
ATOM 1498 C CA . GLN A 1 194 ? -10.845 -14.731 18.818 1.00 93.62 194 GLN A CA 1
ATOM 1499 C C . GLN A 1 194 ? -10.373 -13.592 19.730 1.00 93.62 194 GLN A C 1
ATOM 1501 O O . GLN A 1 194 ? -10.174 -13.788 20.929 1.00 93.62 194 GLN A O 1
ATOM 1506 N N . GLY A 1 195 ? -10.209 -12.384 19.182 1.00 92.94 195 GLY A N 1
ATOM 1507 C CA . GLY A 1 195 ? -9.862 -11.197 19.960 1.00 92.94 195 GLY A CA 1
ATOM 1508 C C . GLY A 1 195 ? -10.893 -10.903 21.051 1.00 92.94 195 GLY A C 1
ATOM 1509 O O . GLY A 1 195 ? -10.518 -10.623 22.192 1.00 92.94 195 GLY A O 1
ATOM 1510 N N . ARG A 1 196 ? -12.188 -11.016 20.732 1.00 94.25 196 ARG A N 1
ATOM 1511 C CA . ARG A 1 196 ? -13.286 -10.836 21.692 1.00 94.25 196 ARG A CA 1
ATOM 1512 C C . ARG A 1 196 ? -13.303 -11.923 22.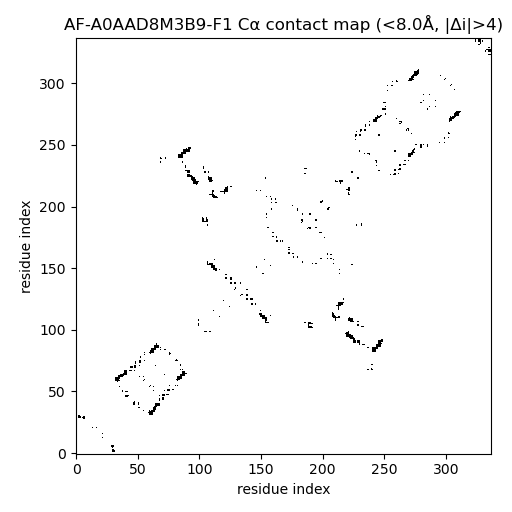761 1.00 94.25 196 ARG A C 1
ATOM 1514 O O . ARG A 1 196 ? -13.413 -11.584 23.934 1.00 94.25 196 ARG A O 1
ATOM 1521 N N . GLU A 1 197 ? -13.105 -13.185 22.392 1.00 94.00 197 GLU A N 1
ATOM 1522 C CA . GLU A 1 197 ? -13.007 -14.294 23.354 1.00 94.00 197 GLU A CA 1
ATOM 1523 C C . GLU A 1 197 ? -11.852 -14.091 24.351 1.00 94.00 197 GLU A C 1
ATOM 1525 O O . GLU A 1 197 ? -12.003 -14.295 25.559 1.00 94.00 197 GLU A O 1
ATOM 1530 N N . ILE A 1 198 ? -10.690 -13.638 23.868 1.00 93.56 198 ILE A N 1
ATOM 1531 C CA . ILE A 1 198 ? -9.536 -13.336 24.724 1.00 93.56 198 ILE A CA 1
ATOM 1532 C C . ILE A 1 198 ? -9.838 -12.135 25.627 1.00 93.56 198 ILE A C 1
ATOM 1534 O O . ILE A 1 198 ? -9.531 -12.178 26.819 1.00 93.56 198 ILE A O 1
ATOM 1538 N N . ALA A 1 199 ? -10.461 -11.078 25.098 1.00 94.00 199 ALA A N 1
ATOM 1539 C CA . ALA A 1 199 ? -10.856 -9.916 25.891 1.00 94.00 199 ALA A CA 1
ATOM 1540 C C . ALA A 1 199 ? -11.827 -10.304 27.024 1.00 94.00 199 ALA A C 1
ATOM 1542 O O . ALA A 1 199 ? -11.635 -9.888 28.171 1.00 94.00 199 ALA A O 1
ATOM 1543 N N . GLU A 1 200 ? -12.808 -11.165 26.743 1.00 93.75 200 GLU A N 1
ATOM 1544 C CA . GLU A 1 200 ? -13.724 -11.704 27.752 1.00 93.75 200 GLU A CA 1
ATOM 1545 C C . GLU A 1 200 ? -12.985 -12.524 28.816 1.00 93.75 200 GLU A C 1
ATOM 1547 O O . GLU A 1 200 ? -13.211 -12.324 30.013 1.00 93.75 200 GLU A O 1
ATOM 1552 N N . ARG A 1 201 ? -12.028 -13.374 28.413 1.00 92.12 201 ARG A N 1
ATOM 1553 C CA . ARG A 1 201 ? -11.175 -14.136 29.343 1.00 92.12 201 ARG A CA 1
ATOM 1554 C C . ARG A 1 201 ? -10.340 -13.230 30.253 1.00 92.12 201 ARG A C 1
ATOM 1556 O O . ARG A 1 201 ? -10.125 -13.559 31.418 1.00 92.12 201 ARG A O 1
ATOM 1563 N N . LEU A 1 202 ? -9.913 -12.070 29.754 1.00 91.88 202 LEU A N 1
ATOM 1564 C CA . LEU A 1 202 ? -9.210 -11.035 30.524 1.00 91.88 202 LEU A CA 1
ATOM 1565 C C . LEU A 1 202 ? -10.145 -10.208 31.428 1.00 91.88 202 LEU A C 1
ATOM 1567 O O . LEU A 1 202 ? -9.694 -9.285 32.116 1.00 91.88 202 LEU A O 1
ATOM 1571 N N . GLY A 1 203 ? -11.437 -10.541 31.471 1.00 89.12 203 GLY A N 1
ATOM 1572 C CA . GLY A 1 203 ? -12.443 -9.905 32.315 1.00 89.12 203 GLY A CA 1
ATOM 1573 C C . GLY A 1 203 ? -13.077 -8.653 31.708 1.00 89.12 203 GLY A C 1
ATOM 1574 O O . GLY A 1 203 ? -13.710 -7.894 32.441 1.00 89.12 203 GLY A O 1
ATOM 1575 N N . LEU A 1 204 ? -12.911 -8.415 30.403 1.00 90.25 204 LEU A N 1
ATOM 1576 C CA . LEU A 1 204 ? -13.584 -7.338 29.676 1.00 90.25 204 LEU A CA 1
ATOM 1577 C C . LEU A 1 204 ? -14.887 -7.853 29.061 1.00 90.25 204 LEU A C 1
ATOM 1579 O O . LEU A 1 204 ? -14.946 -8.222 27.891 1.00 90.25 204 LEU A O 1
ATOM 1583 N N . VAL A 1 205 ? -15.949 -7.882 29.859 1.00 84.44 205 VAL A N 1
ATOM 1584 C CA . VAL A 1 205 ? -17.264 -8.334 29.389 1.00 84.44 205 VAL A CA 1
ATOM 1585 C C . VAL A 1 205 ? -17.983 -7.188 28.670 1.00 84.44 205 VAL A C 1
ATOM 1587 O O . VAL A 1 205 ? -18.010 -6.065 29.173 1.00 84.44 205 VAL A O 1
ATOM 1590 N N . ASN A 1 206 ? -18.609 -7.472 27.522 1.00 83.75 206 ASN A N 1
ATOM 1591 C CA . ASN A 1 206 ? -19.404 -6.514 26.735 1.00 83.75 206 ASN A CA 1
ATOM 1592 C C . ASN A 1 206 ? -18.634 -5.268 26.251 1.00 83.75 206 ASN A C 1
ATOM 1594 O O . ASN A 1 206 ? -19.200 -4.172 26.195 1.00 83.75 206 ASN A O 1
ATOM 1598 N N . LEU A 1 207 ? -17.356 -5.414 25.882 1.00 91.94 207 LEU A N 1
ATOM 1599 C CA . LEU A 1 207 ? -16.578 -4.316 25.305 1.00 91.94 207 LEU A CA 1
ATOM 1600 C C . LEU A 1 207 ? -17.228 -3.823 23.999 1.00 91.94 207 LEU A C 1
ATOM 1602 O O . LEU A 1 207 ? -17.324 -4.558 23.012 1.00 91.94 207 LEU A O 1
ATOM 1606 N N . PHE A 1 208 ? -17.685 -2.569 23.998 1.00 94.50 208 PHE A N 1
ATOM 1607 C CA . PHE A 1 208 ? -18.302 -1.968 22.822 1.00 94.50 208 PHE A CA 1
ATOM 1608 C C . PHE A 1 208 ? -17.231 -1.525 21.824 1.00 94.50 208 PHE A C 1
ATOM 1610 O O . PHE A 1 208 ? -16.438 -0.628 22.102 1.00 94.50 208 PHE A O 1
ATOM 1617 N N . TRP A 1 209 ? -17.247 -2.158 20.656 1.00 96.56 209 TRP A N 1
ATOM 1618 C CA . TRP A 1 209 ? -16.404 -1.814 19.523 1.00 96.56 209 TRP A CA 1
ATOM 1619 C C . TRP A 1 209 ? -17.080 -2.278 18.236 1.00 96.56 209 TRP A C 1
ATOM 1621 O O . TRP A 1 209 ? -17.494 -3.440 18.159 1.00 96.56 209 TRP A O 1
ATOM 1631 N N . ASP A 1 210 ? -17.207 -1.389 17.253 1.00 96.44 210 ASP A N 1
ATOM 1632 C CA . ASP A 1 210 ? -17.916 -1.670 16.001 1.00 96.44 210 ASP A CA 1
ATOM 1633 C C . ASP A 1 210 ? -17.283 -0.924 14.812 1.00 96.44 210 ASP A C 1
ATOM 1635 O O . ASP A 1 210 ? -17.274 0.309 14.762 1.00 96.44 210 ASP A O 1
ATOM 1639 N N . TRP A 1 211 ? -16.742 -1.682 13.858 1.00 96.94 211 TRP A N 1
ATOM 1640 C CA . TRP A 1 211 ? -16.101 -1.196 12.629 1.00 96.94 211 TRP A CA 1
ATOM 1641 C C . TRP A 1 211 ? -17.058 -0.942 11.457 1.00 96.94 211 TRP A C 1
ATOM 1643 O O . TRP A 1 211 ? -16.630 -0.416 10.432 1.00 96.94 211 TRP A O 1
ATOM 1653 N N . ASP A 1 212 ? -18.346 -1.276 11.583 1.00 96.75 212 ASP A N 1
ATOM 1654 C CA . ASP A 1 212 ? -19.343 -1.109 10.521 1.00 96.75 212 ASP A CA 1
ATOM 1655 C C . ASP A 1 212 ? -20.038 0.250 10.627 1.00 96.75 212 ASP A C 1
ATOM 1657 O O . ASP A 1 212 ? -20.451 0.821 9.611 1.00 96.75 212 ASP A O 1
ATOM 1661 N N . LEU A 1 213 ? -20.135 0.792 11.845 1.00 96.50 213 LEU A N 1
ATOM 1662 C CA . LEU A 1 213 ? -20.683 2.123 12.117 1.00 96.50 213 LEU A CA 1
ATOM 1663 C C . LEU A 1 213 ? -19.938 3.289 11.432 1.00 96.50 213 LEU A C 1
ATOM 1665 O O . LEU A 1 213 ? -20.630 4.201 10.977 1.00 96.50 213 LEU A O 1
ATOM 1669 N N . PRO A 1 214 ? -18.591 3.325 11.345 1.00 97.12 214 PRO A N 1
ATOM 1670 C CA . PRO A 1 214 ? -17.840 4.452 10.797 1.00 97.12 214 PRO A CA 1
ATOM 1671 C C . PRO A 1 214 ? -17.546 4.338 9.295 1.00 97.12 214 PRO A C 1
ATOM 1673 O O . PRO A 1 214 ? -16.719 5.102 8.781 1.00 97.12 214 PRO A O 1
ATOM 1676 N N . ARG A 1 215 ? -18.193 3.395 8.593 1.00 97.12 215 ARG A N 1
ATOM 1677 C CA . ARG A 1 215 ? -17.995 3.197 7.154 1.00 97.12 215 ARG A CA 1
ATOM 1678 C C . ARG A 1 215 ? -18.333 4.448 6.353 1.00 97.12 215 ARG A C 1
ATOM 1680 O O . ARG A 1 215 ? -19.246 5.200 6.704 1.00 97.12 215 ARG A O 1
ATOM 1687 N N . THR A 1 216 ? -17.588 4.658 5.272 1.00 95.31 216 THR A N 1
ATOM 1688 C CA . THR A 1 216 ? -17.872 5.739 4.322 1.00 95.31 216 THR A CA 1
ATOM 1689 C C . THR A 1 216 ? -19.154 5.447 3.545 1.00 95.31 216 THR A C 1
ATOM 1691 O O . THR A 1 216 ? -19.714 4.350 3.607 1.00 95.31 216 THR A O 1
ATOM 1694 N N . ARG A 1 217 ? -19.632 6.430 2.780 1.00 92.25 217 ARG A N 1
ATOM 1695 C CA . ARG A 1 217 ? -20.845 6.292 1.960 1.00 92.25 217 ARG A CA 1
ATOM 1696 C C . ARG A 1 217 ? -20.704 5.227 0.871 1.00 92.25 217 ARG A C 1
ATOM 1698 O O . ARG A 1 217 ? -21.690 4.602 0.500 1.00 92.25 217 ARG A O 1
ATOM 1705 N N . GLU A 1 218 ? -19.485 5.020 0.394 1.00 93.50 218 GLU A N 1
ATOM 1706 C CA . GLU A 1 218 ? -19.092 3.994 -0.573 1.00 93.50 218 GLU A CA 1
ATOM 1707 C C . GLU A 1 218 ? -18.971 2.606 0.075 1.00 93.50 218 GLU A C 1
ATOM 1709 O O . GLU A 1 218 ? -18.853 1.607 -0.629 1.00 93.50 218 GLU A O 1
ATOM 1714 N N . GLY A 1 219 ? -19.023 2.533 1.409 1.00 94.62 219 GLY A N 1
ATOM 1715 C CA . GLY A 1 219 ? -18.934 1.295 2.176 1.00 94.62 219 GLY A CA 1
ATOM 1716 C C . GLY A 1 219 ? -17.525 0.937 2.648 1.00 94.62 219 GLY A C 1
ATOM 1717 O O . GLY A 1 219 ? -17.347 -0.155 3.180 1.00 94.62 219 GLY A O 1
ATOM 1718 N N . PHE A 1 220 ? -16.540 1.829 2.502 1.00 97.31 220 PHE A N 1
ATOM 1719 C CA . PHE A 1 220 ? -15.170 1.557 2.935 1.00 97.31 220 PHE A CA 1
ATOM 1720 C C . PHE A 1 220 ? -15.034 1.572 4.456 1.00 97.31 220 PHE A C 1
ATOM 1722 O O . PHE A 1 220 ? -15.626 2.409 5.144 1.00 97.31 220 PHE A O 1
ATOM 1729 N N . TYR A 1 221 ? -14.210 0.665 4.973 1.00 97.94 221 TYR A N 1
ATOM 1730 C CA . TYR A 1 221 ? -13.821 0.614 6.376 1.00 97.94 221 TYR A CA 1
ATOM 1731 C C . TYR A 1 221 ? -12.724 1.638 6.652 1.00 97.94 221 TYR A C 1
ATOM 1733 O O . TYR A 1 221 ? -11.884 1.915 5.796 1.00 97.94 221 TYR A O 1
ATOM 1741 N N . ARG A 1 222 ? -12.717 2.197 7.864 1.00 97.75 222 ARG A N 1
ATOM 1742 C CA . ARG A 1 222 ? -11.647 3.089 8.321 1.00 97.75 222 ARG A CA 1
ATOM 1743 C C . ARG A 1 222 ? -10.419 2.250 8.669 1.00 97.75 222 ARG A C 1
ATOM 1745 O O . ARG A 1 222 ? -10.542 1.265 9.392 1.00 97.75 222 ARG A O 1
ATOM 1752 N N . PHE A 1 223 ? -9.258 2.644 8.165 1.00 97.25 223 PHE A N 1
ATOM 1753 C CA . PHE A 1 223 ? -8.005 1.906 8.300 1.00 97.25 223 PHE A CA 1
ATOM 1754 C C . PHE A 1 223 ? -6.934 2.790 8.937 1.00 97.25 223 PHE A C 1
ATOM 1756 O O . PHE A 1 223 ? -6.856 3.984 8.649 1.00 97.25 223 PHE A O 1
ATOM 1763 N N . GLN A 1 224 ? -6.121 2.207 9.811 1.00 97.00 224 GLN A N 1
ATOM 1764 C CA . GLN A 1 224 ? -4.979 2.857 10.432 1.00 97.00 224 GLN A CA 1
ATOM 1765 C C . GLN A 1 224 ? -3.703 2.476 9.686 1.00 97.00 224 GLN A C 1
ATOM 1767 O O . GLN A 1 224 ? -3.058 1.471 9.993 1.00 97.00 224 GLN A O 1
ATOM 1772 N N . GLY A 1 225 ? -3.338 3.306 8.711 1.00 95.75 225 GLY A N 1
ATOM 1773 C CA . GLY A 1 225 ? -2.077 3.160 8.003 1.00 95.75 225 GLY A CA 1
ATOM 1774 C C . GLY A 1 225 ? -0.871 3.259 8.937 1.00 95.75 225 GLY A C 1
ATOM 1775 O O . GLY A 1 225 ? -0.862 4.039 9.892 1.00 95.75 225 GLY A O 1
ATOM 1776 N N . SER A 1 226 ? 0.123 2.405 8.699 1.00 95.50 226 SER A N 1
ATOM 1777 C CA . SER A 1 226 ? 1.374 2.371 9.462 1.00 95.50 226 SER A CA 1
ATOM 1778 C C . SER A 1 226 ? 2.442 1.534 8.755 1.00 95.50 226 SER A C 1
ATOM 1780 O O . SER A 1 226 ? 2.134 0.705 7.896 1.00 95.50 226 SER A O 1
ATOM 1782 N N . VAL A 1 227 ? 3.702 1.686 9.174 1.00 96.06 227 VAL A N 1
ATOM 1783 C CA . VAL A 1 227 ? 4.800 0.802 8.742 1.00 96.06 227 VAL A CA 1
ATOM 1784 C C . VAL A 1 227 ? 4.507 -0.657 9.113 1.00 96.06 227 VAL A C 1
ATOM 1786 O O . VAL A 1 227 ? 4.749 -1.554 8.312 1.00 96.06 227 VAL A O 1
ATOM 1789 N N . ASN A 1 228 ? 3.893 -0.911 10.274 1.00 95.12 228 ASN A N 1
ATOM 1790 C CA . ASN A 1 228 ? 3.487 -2.263 10.681 1.00 95.12 228 ASN A CA 1
ATOM 1791 C C . ASN A 1 228 ? 2.433 -2.865 9.743 1.00 95.12 228 ASN A C 1
ATOM 1793 O O . ASN A 1 228 ? 2.536 -4.039 9.394 1.00 95.12 228 ASN A O 1
ATOM 1797 N N . ALA A 1 229 ? 1.463 -2.067 9.284 1.00 95.31 229 ALA A N 1
ATOM 1798 C CA . ALA A 1 229 ? 0.495 -2.512 8.283 1.00 95.31 229 ALA A CA 1
ATOM 1799 C C . ALA A 1 229 ? 1.187 -2.904 6.969 1.00 95.31 229 ALA A C 1
ATOM 1801 O O . ALA A 1 229 ? 0.853 -3.927 6.368 1.00 95.31 229 ALA A O 1
ATOM 1802 N N . ALA A 1 230 ? 2.199 -2.134 6.554 1.00 95.44 230 ALA A N 1
ATOM 1803 C CA . ALA A 1 230 ? 2.998 -2.469 5.382 1.00 95.44 230 ALA A CA 1
ATOM 1804 C C . ALA A 1 230 ? 3.829 -3.747 5.583 1.00 95.44 230 ALA A C 1
ATOM 1806 O O . ALA A 1 230 ? 3.905 -4.564 4.669 1.00 95.44 230 ALA A O 1
ATOM 1807 N N . ILE A 1 231 ? 4.411 -3.958 6.770 1.00 95.25 231 ILE A N 1
ATOM 1808 C CA . ILE A 1 231 ? 5.181 -5.168 7.105 1.00 95.25 231 ILE A CA 1
ATOM 1809 C C . ILE A 1 231 ? 4.296 -6.419 7.033 1.00 95.25 231 ILE A C 1
ATOM 1811 O O . ILE A 1 231 ? 4.676 -7.386 6.375 1.00 95.25 231 ILE A O 1
ATOM 1815 N N . VAL A 1 232 ? 3.112 -6.394 7.661 1.00 93.94 232 VAL A N 1
ATOM 1816 C CA . VAL A 1 232 ? 2.186 -7.544 7.678 1.00 93.94 232 VAL A CA 1
ATOM 1817 C C . VAL A 1 232 ? 1.772 -7.937 6.260 1.00 93.94 232 VAL A C 1
ATOM 1819 O O . VAL A 1 232 ? 1.781 -9.120 5.923 1.00 93.94 232 VAL A O 1
ATOM 1822 N N . ARG A 1 233 ? 1.473 -6.953 5.403 1.00 93.19 233 ARG A N 1
ATOM 1823 C CA . ARG A 1 233 ? 1.192 -7.198 3.979 1.00 93.19 233 ARG A CA 1
ATOM 1824 C C . ARG A 1 233 ? 2.421 -7.701 3.227 1.00 93.19 233 ARG A C 1
ATOM 1826 O O . ARG A 1 233 ? 2.321 -8.626 2.429 1.00 93.19 233 ARG A O 1
ATOM 1833 N N . GLY A 1 234 ? 3.592 -7.144 3.523 1.00 93.81 234 GLY A N 1
ATOM 1834 C CA . GLY A 1 234 ? 4.851 -7.554 2.916 1.00 93.81 234 GLY A CA 1
ATOM 1835 C C . GLY A 1 234 ? 5.186 -9.025 3.164 1.00 93.81 234 GLY A C 1
ATOM 1836 O O . GLY A 1 234 ? 5.659 -9.692 2.247 1.00 93.81 234 GLY A O 1
ATOM 1837 N N . TRP A 1 235 ? 4.890 -9.563 4.351 1.00 92.75 235 TRP A N 1
ATOM 1838 C CA . TRP A 1 235 ? 5.080 -10.990 4.638 1.00 92.75 235 TRP A CA 1
ATOM 1839 C C . TRP A 1 235 ? 4.237 -11.902 3.737 1.00 92.75 235 TRP A C 1
ATOM 1841 O O . TRP A 1 235 ? 4.702 -12.981 3.376 1.00 92.75 235 TRP A O 1
ATOM 1851 N N . ASP A 1 236 ? 3.034 -11.474 3.343 1.00 91.00 236 ASP A N 1
ATOM 1852 C CA . ASP A 1 236 ? 2.181 -12.223 2.411 1.00 91.00 236 ASP A CA 1
ATOM 1853 C C . ASP A 1 236 ? 2.637 -12.096 0.955 1.00 91.00 236 ASP A C 1
ATOM 1855 O O . ASP A 1 236 ? 2.484 -13.017 0.157 1.00 91.00 236 ASP A O 1
ATOM 1859 N N . PHE A 1 237 ? 3.204 -10.946 0.594 1.00 92.50 237 PHE A N 1
ATOM 1860 C CA . PHE A 1 237 ? 3.641 -10.680 -0.774 1.00 92.50 237 PHE A CA 1
ATOM 1861 C C . PHE A 1 237 ? 4.993 -11.327 -1.083 1.00 92.50 237 PHE A C 1
ATOM 1863 O O . PHE A 1 237 ? 5.214 -11.774 -2.210 1.00 92.50 237 PHE A O 1
ATOM 1870 N N . ALA A 1 238 ? 5.870 -11.444 -0.083 1.00 92.25 238 ALA A N 1
ATOM 1871 C CA . ALA A 1 238 ? 7.235 -11.946 -0.227 1.00 92.25 238 ALA A CA 1
ATOM 1872 C C . ALA A 1 238 ? 7.375 -13.317 -0.927 1.00 92.25 238 ALA A C 1
ATOM 1874 O O . ALA A 1 238 ? 8.338 -13.477 -1.672 1.00 92.25 238 ALA A O 1
ATOM 1875 N N . PRO A 1 239 ? 6.468 -14.302 -0.762 1.00 91.38 239 PRO A N 1
ATOM 1876 C CA . PRO A 1 239 ? 6.540 -15.568 -1.497 1.00 91.38 239 PRO A CA 1
ATOM 1877 C C . PRO A 1 239 ? 6.149 -15.473 -2.982 1.00 91.38 239 PRO A C 1
ATOM 1879 O O . PRO A 1 239 ? 6.368 -16.427 -3.724 1.00 91.38 239 PRO A O 1
ATOM 1882 N N . ILE A 1 240 ? 5.511 -14.378 -3.410 1.00 91.75 240 ILE A N 1
ATOM 1883 C CA . ILE A 1 240 ? 4.896 -14.231 -4.742 1.00 91.75 240 ILE A CA 1
ATOM 1884 C C . ILE A 1 240 ? 5.716 -13.283 -5.633 1.00 91.75 240 ILE A C 1
ATOM 1886 O O . ILE A 1 240 ? 5.846 -13.509 -6.844 1.00 91.75 240 ILE A O 1
ATOM 1890 N N . CYS A 1 241 ? 6.259 -12.215 -5.046 1.00 93.25 241 CYS A N 1
ATOM 1891 C CA . CYS A 1 241 ? 7.039 -11.192 -5.739 1.00 93.25 241 CYS A CA 1
ATOM 1892 C C . CYS A 1 241 ? 8.544 -11.326 -5.484 1.00 93.25 241 CYS A C 1
ATOM 1894 O O . CYS A 1 241 ? 8.975 -11.868 -4.471 1.00 93.25 241 CYS A O 1
ATOM 1896 N N . ASP A 1 242 ? 9.342 -10.746 -6.375 1.00 94.81 242 ASP A N 1
ATOM 1897 C CA . ASP A 1 242 ? 10.802 -10.748 -6.271 1.00 94.81 242 ASP A CA 1
ATOM 1898 C C . ASP A 1 242 ? 11.319 -9.574 -5.424 1.00 94.81 242 ASP A C 1
ATOM 1900 O O . ASP A 1 242 ? 12.348 -9.677 -4.756 1.00 94.81 242 ASP A O 1
ATOM 1904 N N . ILE A 1 243 ? 10.610 -8.440 -5.458 1.00 95.69 243 ILE A N 1
ATOM 1905 C CA . ILE A 1 243 ? 10.988 -7.192 -4.784 1.00 95.69 243 ILE A CA 1
ATOM 1906 C C . ILE A 1 243 ? 9.756 -6.587 -4.110 1.00 95.69 243 ILE A C 1
ATOM 1908 O O . ILE A 1 243 ? 8.680 -6.575 -4.701 1.00 95.69 243 ILE A O 1
ATOM 1912 N N . ILE A 1 244 ? 9.917 -6.018 -2.914 1.00 96.12 244 ILE A N 1
ATOM 1913 C CA . ILE A 1 244 ? 8.853 -5.275 -2.223 1.00 96.12 244 ILE A CA 1
ATOM 1914 C C . ILE A 1 244 ? 9.201 -3.792 -2.122 1.00 96.12 244 ILE A C 1
ATOM 1916 O O . ILE A 1 244 ? 10.311 -3.413 -1.750 1.00 96.12 244 ILE A O 1
ATOM 1920 N N . TRP A 1 245 ? 8.226 -2.945 -2.423 1.00 95.81 245 TRP A N 1
ATOM 1921 C CA . TRP A 1 245 ? 8.292 -1.496 -2.316 1.00 95.81 245 TRP A CA 1
ATOM 1922 C C . TRP A 1 245 ? 7.187 -1.005 -1.379 1.00 95.81 245 TRP A C 1
ATOM 1924 O O . TRP A 1 245 ? 6.005 -1.155 -1.663 1.00 95.81 245 TRP A O 1
ATOM 1934 N N . MET A 1 246 ? 7.576 -0.396 -0.261 1.00 95.31 246 MET A N 1
ATOM 1935 C CA . MET A 1 246 ? 6.661 0.353 0.602 1.00 95.31 246 MET A CA 1
ATOM 1936 C C . MET A 1 246 ? 6.620 1.811 0.148 1.00 95.31 246 MET A C 1
ATOM 1938 O O . MET A 1 246 ? 7.663 2.469 0.136 1.00 95.31 246 MET A O 1
ATOM 1942 N N . GLU A 1 247 ? 5.442 2.322 -0.205 1.00 93.38 247 GLU A N 1
ATOM 1943 C CA . GLU A 1 247 ? 5.298 3.737 -0.542 1.00 93.38 247 GLU A CA 1
ATOM 1944 C C . GLU A 1 247 ? 5.301 4.600 0.724 1.00 93.38 247 GLU A C 1
ATOM 1946 O O . GLU A 1 247 ? 4.633 4.286 1.714 1.00 93.38 247 GLU A O 1
ATOM 1951 N N . THR A 1 248 ? 6.063 5.697 0.693 1.00 91.75 248 THR A N 1
ATOM 1952 C CA . THR A 1 248 ? 6.222 6.612 1.832 1.00 91.75 248 THR A CA 1
ATOM 1953 C C . THR A 1 248 ? 5.737 8.018 1.499 1.00 91.75 248 THR A C 1
ATOM 1955 O O . THR A 1 248 ? 5.767 8.464 0.354 1.00 91.75 248 THR A O 1
ATOM 1958 N N . SER A 1 249 ? 5.289 8.749 2.522 1.00 87.62 249 SER A N 1
ATOM 1959 C CA . SER A 1 249 ? 4.876 10.157 2.377 1.00 87.62 249 SER A CA 1
ATOM 1960 C C . SER A 1 249 ? 6.033 11.146 2.556 1.00 87.62 249 SER A C 1
ATOM 1962 O O . SER A 1 249 ? 5.918 12.312 2.176 1.00 87.62 249 SER A O 1
ATOM 1964 N N . SER A 1 250 ? 7.149 10.685 3.119 1.00 88.81 250 SER A N 1
ATOM 1965 C CA . SER A 1 250 ? 8.368 11.460 3.339 1.00 88.81 250 SER A CA 1
ATOM 1966 C C . SER A 1 250 ? 9.613 10.571 3.241 1.00 88.81 250 SER A C 1
ATOM 1968 O O . SER A 1 250 ? 9.512 9.345 3.368 1.00 88.81 250 SER A O 1
ATOM 1970 N N . PRO A 1 251 ? 10.802 11.164 3.023 1.00 88.88 251 PRO A N 1
ATOM 1971 C CA . PRO A 1 251 ? 12.058 10.434 3.088 1.00 88.88 251 PRO A CA 1
ATOM 1972 C C . PRO A 1 251 ? 12.461 10.245 4.558 1.00 88.88 251 PRO A C 1
ATOM 1974 O O . PRO A 1 251 ? 13.163 11.078 5.122 1.00 88.88 251 PRO A O 1
ATOM 1977 N N . ASP A 1 252 ? 11.997 9.170 5.199 1.00 90.81 252 ASP A N 1
ATOM 1978 C CA . ASP A 1 252 ? 12.315 8.862 6.601 1.00 90.81 252 ASP A CA 1
ATOM 1979 C C . ASP A 1 252 ? 13.164 7.586 6.720 1.00 90.81 252 ASP A C 1
ATOM 1981 O O . ASP A 1 252 ? 12.740 6.480 6.379 1.00 90.81 252 ASP A O 1
ATOM 1985 N N . LEU A 1 253 ? 14.393 7.738 7.226 1.00 91.44 253 LEU A N 1
ATOM 1986 C CA . LEU A 1 253 ? 15.319 6.624 7.424 1.00 91.44 253 LEU A CA 1
ATOM 1987 C C . LEU A 1 253 ? 14.856 5.662 8.531 1.00 91.44 253 LEU A C 1
ATOM 1989 O O . LEU A 1 253 ? 15.186 4.476 8.467 1.00 91.44 253 LEU A O 1
ATOM 1993 N N . VAL A 1 254 ? 14.124 6.151 9.535 1.00 93.25 254 VAL A N 1
ATOM 1994 C CA . VAL A 1 254 ? 13.574 5.331 10.620 1.00 93.25 254 VAL A CA 1
ATOM 1995 C C . VAL A 1 254 ? 12.504 4.408 10.055 1.00 93.25 254 VAL A C 1
ATOM 1997 O O . VAL A 1 254 ? 12.660 3.197 10.180 1.00 93.25 254 VAL A O 1
ATOM 2000 N N . GLU A 1 255 ? 11.523 4.944 9.321 1.00 94.56 255 GLU A N 1
ATOM 2001 C CA . GLU A 1 255 ? 10.495 4.129 8.650 1.00 94.56 255 GLU A CA 1
ATOM 2002 C C . GLU A 1 255 ? 11.125 3.102 7.698 1.00 94.56 255 GLU A C 1
ATOM 2004 O O . GLU A 1 255 ? 10.763 1.925 7.713 1.00 94.56 255 GLU A O 1
ATOM 2009 N N . CYS A 1 256 ? 12.138 3.511 6.919 1.00 95.12 256 CYS A N 1
ATOM 2010 C CA . CYS A 1 256 ? 12.861 2.598 6.029 1.00 95.12 256 CYS A CA 1
ATOM 2011 C C . CYS A 1 256 ? 13.539 1.449 6.790 1.00 95.12 256 CYS A C 1
ATOM 2013 O O . CYS A 1 256 ? 13.585 0.318 6.295 1.00 95.12 256 CYS A O 1
ATOM 2015 N N . THR A 1 257 ? 14.106 1.747 7.962 1.00 95.62 257 THR A N 1
ATOM 2016 C CA . THR A 1 257 ? 14.806 0.776 8.812 1.00 95.62 257 THR A CA 1
ATOM 2017 C C . THR A 1 257 ? 13.824 -0.177 9.473 1.00 95.62 257 THR A C 1
ATOM 2019 O O . THR A 1 257 ? 14.042 -1.387 9.421 1.00 95.62 257 THR A O 1
ATOM 2022 N N . GLU A 1 258 ? 12.738 0.349 10.037 1.00 96.25 258 GLU A N 1
ATOM 2023 C CA . GLU A 1 258 ? 11.671 -0.438 10.655 1.00 96.25 258 GLU A CA 1
ATOM 2024 C C . GLU A 1 258 ? 11.035 -1.391 9.643 1.00 96.25 258 GLU A C 1
ATOM 2026 O O . GLU A 1 258 ? 10.943 -2.588 9.915 1.00 96.25 258 GLU A O 1
ATOM 2031 N N . PHE A 1 259 ? 10.700 -0.904 8.444 1.00 96.50 259 PHE A N 1
ATOM 2032 C CA . PHE A 1 259 ? 10.146 -1.739 7.381 1.00 96.50 259 PHE A CA 1
ATOM 2033 C C . PHE A 1 259 ? 11.106 -2.861 6.974 1.00 96.50 259 PHE A C 1
ATOM 2035 O O . PHE A 1 259 ? 10.730 -4.034 6.952 1.00 96.50 259 PHE A O 1
ATOM 2042 N N . ALA A 1 260 ? 12.372 -2.522 6.702 1.00 95.81 260 ALA A N 1
ATOM 2043 C CA . ALA A 1 260 ? 13.360 -3.499 6.258 1.00 95.81 260 ALA A CA 1
ATOM 2044 C C . ALA A 1 260 ? 13.640 -4.572 7.321 1.00 95.81 260 ALA A C 1
ATOM 2046 O O . ALA A 1 260 ? 13.741 -5.752 6.989 1.00 95.81 260 ALA A O 1
ATOM 2047 N N . GLN A 1 261 ? 13.759 -4.184 8.593 1.00 94.69 261 GLN A N 1
ATOM 2048 C CA . GLN A 1 261 ? 13.981 -5.124 9.695 1.00 94.69 261 GLN A CA 1
ATOM 2049 C C . GLN A 1 261 ? 12.739 -5.973 9.978 1.00 94.69 261 GLN A C 1
ATOM 2051 O O . GLN A 1 261 ? 12.861 -7.184 10.166 1.00 94.69 261 GLN A O 1
ATOM 2056 N N . GLY A 1 262 ? 11.554 -5.359 9.970 1.00 93.94 262 GLY A N 1
ATOM 2057 C CA . GLY A 1 262 ? 10.283 -6.041 10.187 1.00 93.94 262 GLY A CA 1
ATOM 2058 C C . GLY A 1 262 ? 10.019 -7.105 9.129 1.00 93.94 262 GLY A C 1
ATOM 2059 O O . GLY A 1 262 ? 9.730 -8.252 9.467 1.00 93.94 262 GLY A O 1
ATOM 2060 N N . LEU A 1 263 ? 10.218 -6.780 7.852 1.00 92.44 263 LEU A N 1
ATOM 2061 C CA . LEU A 1 263 ? 10.052 -7.740 6.764 1.00 92.44 263 LEU A CA 1
ATOM 2062 C C . LEU A 1 263 ? 11.060 -8.899 6.869 1.00 92.44 263 LEU A C 1
ATOM 2064 O O . LEU A 1 263 ? 10.684 -10.073 6.863 1.00 92.44 263 LEU A O 1
ATOM 2068 N N . LYS A 1 264 ? 12.342 -8.570 7.078 1.00 89.75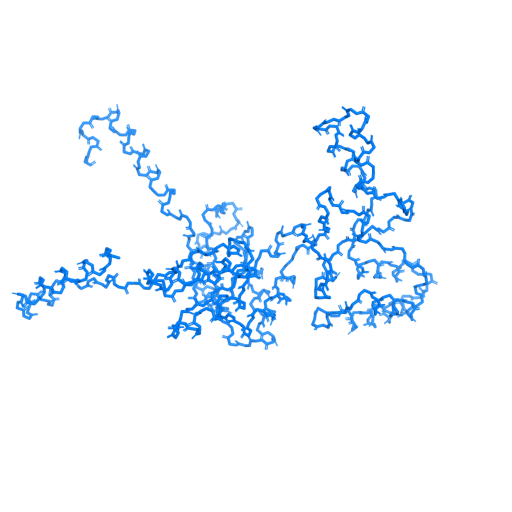 264 LYS A N 1
ATOM 2069 C CA . LYS A 1 264 ? 13.436 -9.552 7.163 1.00 89.75 264 LYS A CA 1
ATOM 2070 C C . LYS A 1 264 ? 13.407 -10.436 8.406 1.00 89.75 264 LYS A C 1
ATOM 2072 O O . LYS A 1 264 ? 14.149 -11.414 8.455 1.00 89.75 264 LYS A O 1
ATOM 2077 N N . SER A 1 265 ? 12.560 -10.128 9.389 1.00 87.94 265 SER A N 1
ATOM 2078 C CA . SER A 1 265 ? 12.331 -11.008 10.539 1.00 87.94 265 SER A CA 1
ATOM 2079 C C . SER A 1 265 ? 11.694 -12.348 10.146 1.00 87.94 265 SER A C 1
ATOM 2081 O O . SER A 1 265 ? 11.899 -13.340 10.843 1.00 87.94 265 SER A O 1
ATOM 2083 N N . VAL A 1 266 ? 10.984 -12.388 9.009 1.00 80.31 266 VAL A N 1
ATOM 2084 C CA . VAL A 1 266 ? 10.344 -13.594 8.459 1.00 80.31 266 VAL A CA 1
ATOM 2085 C C . VAL A 1 266 ? 10.989 -14.005 7.133 1.00 80.31 266 VAL A C 1
ATOM 2087 O O . VAL A 1 266 ? 11.210 -15.194 6.907 1.00 80.31 266 VAL A O 1
ATOM 2090 N N . THR A 1 267 ? 11.347 -13.044 6.272 1.00 81.00 267 THR A N 1
ATOM 2091 C CA . THR A 1 267 ? 11.896 -13.317 4.933 1.00 81.00 267 THR A CA 1
ATOM 2092 C C . THR A 1 267 ? 13.244 -12.620 4.714 1.00 81.00 267 THR A C 1
ATOM 2094 O O . THR A 1 267 ? 13.338 -11.506 4.199 1.00 81.00 267 THR A O 1
ATOM 2097 N N . LEU A 1 268 ? 14.330 -13.287 5.120 1.00 82.44 268 LEU A N 1
ATOM 2098 C CA . LEU A 1 268 ? 15.676 -12.695 5.172 1.00 82.44 268 LEU A CA 1
ATOM 2099 C C . LEU A 1 268 ? 16.216 -12.226 3.805 1.00 82.44 268 LEU A C 1
ATOM 2101 O O . LEU A 1 268 ? 16.967 -11.250 3.745 1.00 82.44 268 LEU A O 1
ATOM 2105 N N . GLU A 1 269 ? 15.842 -12.910 2.722 1.00 86.19 269 GLU A N 1
ATOM 2106 C CA . GLU A 1 269 ? 16.382 -12.687 1.372 1.00 86.19 269 GLU A CA 1
ATOM 2107 C C . GLU A 1 269 ? 15.576 -11.686 0.530 1.00 86.19 269 GLU A C 1
ATOM 2109 O O . GLU A 1 269 ? 15.985 -11.366 -0.585 1.00 86.19 269 GLU A O 1
ATOM 2114 N N . THR A 1 270 ? 14.453 -11.160 1.037 1.00 89.38 270 THR A N 1
ATOM 2115 C CA . THR A 1 270 ? 13.590 -10.276 0.242 1.00 89.38 270 THR A CA 1
ATOM 2116 C C . THR A 1 270 ? 14.322 -8.995 -0.160 1.00 89.38 270 THR A C 1
ATOM 2118 O O . THR A 1 270 ? 14.850 -8.253 0.679 1.00 89.38 270 THR A O 1
ATOM 2121 N N . MET A 1 271 ? 14.335 -8.732 -1.466 1.00 95.12 271 MET A N 1
ATOM 2122 C CA . MET A 1 271 ? 14.858 -7.503 -2.047 1.00 95.12 271 MET A CA 1
ATOM 2123 C C . MET A 1 271 ? 13.860 -6.362 -1.865 1.00 95.12 271 MET A C 1
ATOM 2125 O O . MET A 1 271 ? 12.649 -6.558 -1.963 1.00 95.12 271 MET A O 1
ATOM 2129 N N . LEU A 1 272 ? 14.369 -5.156 -1.616 1.00 96.81 272 LEU A N 1
ATOM 2130 C CA . LEU A 1 272 ? 13.536 -3.977 -1.404 1.00 96.81 272 LEU A CA 1
ATOM 2131 C C . LEU A 1 272 ? 13.753 -2.938 -2.499 1.00 96.81 272 LEU A C 1
ATOM 2133 O O . LEU A 1 272 ? 14.862 -2.780 -3.024 1.00 96.81 272 LEU A O 1
ATOM 2137 N N . ALA A 1 273 ? 12.698 -2.187 -2.790 1.00 96.62 273 ALA A N 1
ATOM 2138 C CA . ALA A 1 273 ? 12.758 -1.017 -3.644 1.00 96.62 273 ALA A CA 1
ATOM 2139 C C . ALA A 1 273 ? 12.260 0.242 -2.935 1.00 96.62 273 ALA A C 1
ATOM 2141 O O . ALA A 1 273 ? 11.451 0.172 -2.011 1.00 96.62 273 ALA A O 1
ATOM 2142 N N . TYR A 1 274 ? 12.793 1.392 -3.350 1.00 96.31 274 TYR A N 1
ATOM 2143 C CA . TYR A 1 274 ? 12.464 2.682 -2.752 1.00 96.31 274 TYR A CA 1
ATOM 2144 C C . TYR A 1 274 ? 12.232 3.770 -3.801 1.00 96.31 274 TYR A C 1
ATOM 2146 O O . TYR A 1 274 ? 13.073 4.006 -4.677 1.00 96.31 274 TYR A O 1
ATOM 2154 N N . ASN A 1 275 ? 11.113 4.473 -3.660 1.00 94.44 275 ASN A N 1
ATOM 2155 C CA . ASN A 1 275 ? 10.779 5.647 -4.450 1.00 94.44 275 ASN A CA 1
ATOM 2156 C C . ASN A 1 275 ? 11.365 6.913 -3.805 1.00 94.44 275 ASN A C 1
ATOM 2158 O O . ASN A 1 275 ? 10.881 7.414 -2.793 1.00 94.44 275 ASN A O 1
ATOM 2162 N N . LEU A 1 276 ? 12.399 7.468 -4.429 1.00 91.62 276 LEU A N 1
ATOM 2163 C CA . LEU A 1 276 ? 12.946 8.788 -4.126 1.00 91.62 276 LEU A CA 1
ATOM 2164 C C . LEU A 1 276 ? 12.030 9.846 -4.748 1.00 91.62 276 LEU A C 1
ATOM 2166 O O . LEU A 1 276 ? 12.329 10.425 -5.800 1.00 91.62 276 LEU A O 1
ATOM 2170 N N . SER A 1 277 ? 10.865 10.044 -4.131 1.00 87.25 277 SER A N 1
ATOM 2171 C CA . SER A 1 277 ? 9.812 10.836 -4.749 1.00 87.25 277 SER A CA 1
ATOM 2172 C C . SER A 1 277 ? 10.245 12.295 -4.957 1.00 87.25 277 SER A C 1
ATOM 2174 O O . SER A 1 277 ? 10.701 12.958 -4.018 1.00 87.25 277 SER A O 1
ATOM 2176 N N . PRO A 1 278 ? 10.058 12.856 -6.166 1.00 83.44 278 PRO A N 1
ATOM 2177 C CA . PRO A 1 278 ? 10.263 14.279 -6.408 1.00 83.44 278 PRO A CA 1
ATOM 2178 C C . PRO A 1 278 ? 9.139 15.148 -5.819 1.00 83.44 278 PRO A C 1
ATOM 2180 O O . PRO A 1 278 ? 9.255 16.369 -5.853 1.00 83.44 278 PRO A O 1
ATOM 2183 N N . SER A 1 279 ? 8.049 14.552 -5.312 1.00 83.44 279 SER A N 1
ATOM 2184 C CA . SER A 1 279 ? 7.022 15.288 -4.560 1.00 83.44 279 SER A CA 1
ATOM 2185 C C . SER A 1 279 ? 7.459 15.611 -3.132 1.00 83.44 279 SER A C 1
ATOM 2187 O O . SER A 1 279 ? 6.878 16.499 -2.507 1.00 83.44 279 SER A O 1
ATOM 2189 N N . PHE A 1 280 ? 8.482 14.925 -2.613 1.00 86.50 280 PHE A N 1
ATOM 2190 C CA . PHE A 1 280 ? 9.049 15.261 -1.319 1.00 86.50 280 PHE A CA 1
ATOM 2191 C C . PHE A 1 280 ? 9.735 16.618 -1.398 1.00 86.50 280 PHE A C 1
ATOM 2193 O O . PHE A 1 280 ? 10.541 16.887 -2.291 1.00 86.50 280 PHE A O 1
ATOM 2200 N N . ASN A 1 281 ? 9.453 17.470 -0.418 1.00 85.19 281 ASN A N 1
ATOM 2201 C CA . ASN A 1 281 ? 10.261 18.655 -0.209 1.00 85.19 281 ASN A CA 1
ATOM 2202 C C . ASN A 1 281 ? 11.527 18.251 0.561 1.00 85.19 281 ASN A C 1
ATOM 2204 O O . ASN A 1 281 ? 11.542 18.259 1.790 1.00 85.19 281 ASN A O 1
ATOM 2208 N N . TRP A 1 282 ? 12.565 17.850 -0.176 1.00 85.38 282 TRP A N 1
ATOM 2209 C CA . TRP A 1 282 ? 13.833 17.379 0.389 1.00 85.38 282 TRP A CA 1
ATOM 2210 C C . TRP A 1 282 ? 14.509 18.439 1.266 1.00 85.38 282 TRP A C 1
ATOM 2212 O O . TRP A 1 282 ? 14.985 18.102 2.346 1.00 85.38 282 TRP A O 1
ATOM 2222 N N . ASP A 1 283 ? 14.448 19.719 0.894 1.00 84.75 283 ASP A N 1
ATOM 2223 C CA . ASP A 1 283 ? 15.001 20.817 1.701 1.00 84.75 283 ASP A CA 1
ATOM 2224 C C . ASP A 1 283 ? 14.241 21.009 3.024 1.00 84.75 283 ASP A C 1
ATOM 2226 O O . ASP A 1 283 ? 14.826 21.348 4.052 1.00 84.75 283 ASP A O 1
ATOM 2230 N N . ALA A 1 284 ? 12.929 20.748 3.028 1.00 85.38 284 ALA A N 1
ATOM 2231 C CA . ALA A 1 284 ? 12.099 20.816 4.231 1.00 85.38 284 ALA A CA 1
ATOM 2232 C C . ALA A 1 284 ? 12.080 19.512 5.049 1.00 85.38 284 ALA A C 1
ATOM 2234 O O . ALA A 1 284 ? 11.422 19.462 6.087 1.00 85.38 284 ALA A O 1
ATOM 2235 N N . SER A 1 285 ? 12.798 18.468 4.620 1.00 83.38 285 SER A N 1
ATOM 2236 C CA . SER A 1 285 ? 12.864 17.182 5.334 1.00 83.38 285 SER A CA 1
ATOM 2237 C C . SER A 1 285 ? 13.637 17.255 6.657 1.00 83.38 285 SER A C 1
ATOM 2239 O O . SER A 1 285 ? 13.579 16.329 7.461 1.00 83.38 285 SER A O 1
ATOM 2241 N N . GLY A 1 286 ? 14.385 18.341 6.885 1.00 84.56 286 GLY A N 1
ATOM 2242 C CA . GLY A 1 286 ? 15.279 18.491 8.035 1.00 84.56 286 GLY A CA 1
ATOM 2243 C C . GLY A 1 286 ? 16.636 17.798 7.866 1.00 84.56 286 GLY A C 1
ATOM 2244 O O . GLY A 1 286 ? 17.459 17.854 8.780 1.00 84.56 286 GLY A O 1
ATOM 2245 N N . MET A 1 287 ? 16.895 17.172 6.713 1.00 87.88 287 MET A N 1
ATOM 2246 C CA . MET A 1 287 ? 18.212 16.634 6.369 1.00 87.88 287 MET A CA 1
ATOM 2247 C C . MET A 1 287 ? 19.169 17.742 5.925 1.00 87.88 287 MET A C 1
ATOM 2249 O O . MET A 1 287 ? 18.785 18.664 5.213 1.00 87.88 287 MET A O 1
ATOM 2253 N N . ASN A 1 288 ? 20.441 17.617 6.298 1.00 91.19 288 ASN A N 1
ATOM 2254 C CA . ASN A 1 288 ? 21.520 18.389 5.682 1.00 91.19 288 ASN A CA 1
ATOM 2255 C C . ASN A 1 288 ? 22.023 17.726 4.386 1.00 91.19 288 ASN A C 1
ATOM 2257 O O . ASN A 1 288 ? 21.761 16.548 4.138 1.00 91.19 288 ASN A O 1
ATOM 2261 N N . ASP A 1 289 ? 22.811 18.456 3.596 1.00 91.56 289 ASP A N 1
ATOM 2262 C CA . ASP A 1 289 ? 23.347 17.989 2.309 1.00 91.56 289 ASP A CA 1
ATOM 2263 C C . ASP A 1 289 ? 24.066 16.634 2.403 1.00 91.56 289 ASP A C 1
ATOM 2265 O O . ASP A 1 289 ? 23.897 15.774 1.539 1.00 91.56 289 ASP A O 1
ATOM 2269 N N . GLN A 1 290 ? 24.843 16.406 3.469 1.00 92.06 290 GLN A N 1
ATOM 2270 C CA . GLN A 1 290 ? 25.546 15.135 3.663 1.00 92.06 290 GLN A CA 1
ATOM 2271 C C . GLN A 1 290 ? 24.566 13.992 3.939 1.00 92.06 290 GLN A C 1
ATOM 2273 O O . GLN A 1 290 ? 24.741 12.892 3.423 1.00 92.06 290 GLN A O 1
ATOM 2278 N N . GLN A 1 291 ? 23.523 14.237 4.732 1.00 90.62 291 GLN A N 1
ATOM 2279 C CA . GLN A 1 291 ? 22.474 13.253 4.992 1.00 90.62 291 GLN A CA 1
ATOM 2280 C C . GLN A 1 291 ? 21.692 12.919 3.719 1.00 90.62 291 GLN A C 1
ATOM 2282 O O . GLN A 1 291 ? 21.415 11.742 3.499 1.00 90.62 291 GLN A O 1
ATOM 2287 N N . MET A 1 292 ? 21.405 13.905 2.861 1.00 90.44 292 MET A N 1
ATOM 2288 C CA . MET A 1 292 ? 20.765 13.667 1.562 1.00 90.44 292 MET A CA 1
ATOM 2289 C C . MET A 1 292 ? 21.661 12.833 0.636 1.00 90.44 292 MET A C 1
ATOM 2291 O O . MET A 1 292 ? 21.199 11.856 0.047 1.00 90.44 292 MET A O 1
ATOM 2295 N N . MET A 1 293 ? 22.957 13.162 0.550 1.00 90.38 293 MET A N 1
ATOM 2296 C CA . MET A 1 293 ? 23.931 12.382 -0.228 1.00 90.38 293 MET A CA 1
ATOM 2297 C C . MET A 1 293 ? 24.069 10.945 0.290 1.00 90.38 293 MET A C 1
ATOM 2299 O O . MET A 1 293 ? 24.158 10.001 -0.496 1.00 90.38 293 MET A O 1
ATOM 2303 N N . ASP A 1 294 ? 24.061 10.769 1.610 1.00 93.94 294 ASP A N 1
ATOM 2304 C CA . ASP A 1 294 ? 24.200 9.463 2.244 1.00 93.94 294 ASP A CA 1
ATOM 2305 C C . ASP A 1 294 ? 22.905 8.637 2.238 1.00 93.94 294 ASP A C 1
ATOM 2307 O O . ASP A 1 294 ? 22.965 7.438 2.522 1.00 93.94 294 ASP A O 1
ATOM 2311 N N . PHE A 1 295 ? 21.744 9.236 1.954 1.00 93.81 295 PHE A N 1
ATOM 2312 C CA . PHE A 1 295 ? 20.442 8.577 2.085 1.00 93.81 295 PHE A CA 1
ATOM 2313 C C . PHE A 1 295 ? 20.376 7.289 1.252 1.00 93.81 295 PHE A C 1
ATOM 2315 O O . PHE A 1 295 ? 20.152 6.207 1.798 1.00 93.81 295 PHE A O 1
ATOM 2322 N N . ILE A 1 296 ? 20.691 7.391 -0.044 1.00 94.25 296 ILE A N 1
ATOM 2323 C CA . ILE A 1 296 ? 20.702 6.272 -1.001 1.00 94.25 296 ILE A CA 1
ATOM 2324 C C . ILE A 1 296 ? 21.651 5.141 -0.542 1.00 94.25 296 ILE A C 1
ATOM 2326 O O . ILE A 1 296 ? 21.193 3.999 -0.403 1.00 94.25 296 ILE A O 1
ATOM 2330 N N . PRO A 1 297 ? 22.948 5.403 -0.242 1.00 95.62 297 PRO A N 1
ATOM 2331 C CA . PRO A 1 297 ? 23.854 4.388 0.300 1.00 95.62 297 PRO A CA 1
ATOM 2332 C C . PRO A 1 297 ? 23.414 3.775 1.633 1.00 95.62 297 PRO A C 1
ATOM 2334 O O . PRO A 1 297 ? 23.714 2.609 1.895 1.00 95.62 297 PRO A O 1
ATOM 2337 N N . ARG A 1 298 ? 22.755 4.544 2.509 1.00 95.25 298 ARG A N 1
ATOM 2338 C CA . ARG A 1 298 ? 22.306 4.055 3.820 1.00 95.25 298 ARG A CA 1
ATOM 2339 C C . ARG A 1 298 ? 21.173 3.057 3.674 1.00 95.25 298 ARG A C 1
ATOM 2341 O O . ARG A 1 298 ? 21.289 1.960 4.216 1.00 95.25 298 ARG A O 1
ATOM 2348 N N . ILE A 1 299 ? 20.136 3.388 2.908 1.00 95.62 299 ILE A N 1
ATOM 2349 C CA . ILE A 1 299 ? 19.029 2.452 2.696 1.00 95.62 299 ILE A CA 1
ATOM 2350 C C . ILE A 1 299 ? 19.464 1.257 1.837 1.00 95.62 299 ILE A C 1
ATOM 2352 O O . ILE A 1 299 ? 19.052 0.133 2.102 1.00 95.62 299 ILE A O 1
ATOM 2356 N N . ALA A 1 300 ? 20.419 1.418 0.915 1.00 95.88 300 ALA A N 1
ATOM 2357 C CA . ALA A 1 300 ? 20.981 0.277 0.184 1.00 95.88 300 ALA A CA 1
ATOM 2358 C C . ALA A 1 300 ? 21.537 -0.816 1.122 1.00 95.88 300 ALA A C 1
ATOM 2360 O O . ALA A 1 300 ? 21.306 -2.003 0.893 1.00 95.88 300 ALA A O 1
ATOM 2361 N N . LYS A 1 301 ? 22.187 -0.435 2.233 1.00 95.25 301 LYS A N 1
ATOM 2362 C CA . LYS A 1 301 ? 22.691 -1.383 3.250 1.00 95.25 301 LYS A CA 1
ATOM 2363 C C . LYS A 1 301 ? 21.582 -2.130 3.995 1.00 95.25 301 LYS A C 1
ATOM 2365 O O . LYS A 1 301 ? 21.836 -3.203 4.532 1.00 95.25 301 LYS A O 1
ATOM 2370 N N . LEU A 1 302 ? 20.369 -1.582 4.028 1.00 94.25 302 LEU A N 1
ATOM 2371 C CA . LEU A 1 302 ? 19.200 -2.225 4.627 1.00 94.25 302 LEU A CA 1
ATOM 2372 C C . LEU A 1 302 ? 18.554 -3.251 3.682 1.00 94.25 302 LEU A C 1
ATOM 2374 O O . LEU A 1 302 ? 17.752 -4.064 4.134 1.00 94.25 302 LEU A O 1
ATOM 2378 N N . GLY A 1 303 ? 18.932 -3.276 2.398 1.00 94.38 303 GLY A N 1
ATOM 2379 C CA . GLY A 1 303 ? 18.387 -4.185 1.383 1.00 94.38 303 GLY A CA 1
ATOM 2380 C C . GLY A 1 303 ? 17.610 -3.503 0.258 1.00 94.38 303 GLY A C 1
ATOM 2381 O O . GLY A 1 303 ? 17.104 -4.208 -0.611 1.00 94.38 303 GLY A O 1
ATOM 2382 N N . TYR A 1 304 ? 17.530 -2.166 0.248 1.00 96.50 304 TYR A N 1
ATOM 2383 C CA . TYR A 1 304 ? 16.926 -1.396 -0.846 1.00 96.50 304 TYR A CA 1
ATOM 2384 C C . TYR A 1 304 ? 17.855 -1.383 -2.066 1.00 96.50 304 TYR A C 1
ATOM 2386 O O . TYR A 1 304 ? 18.627 -0.443 -2.283 1.00 96.50 304 TYR A O 1
ATOM 2394 N N . CYS A 1 305 ? 17.821 -2.476 -2.829 1.00 94.62 305 CYS A N 1
ATOM 2395 C CA . CYS A 1 305 ? 18.714 -2.741 -3.954 1.00 94.62 305 CYS A CA 1
ATOM 2396 C C . CYS A 1 305 ? 18.316 -1.989 -5.227 1.00 94.62 305 CYS A C 1
ATOM 2398 O O . CYS A 1 305 ? 19.163 -1.770 -6.092 1.00 94.62 305 CYS A O 1
ATOM 2400 N N . TRP A 1 306 ? 17.054 -1.566 -5.335 1.00 95.12 306 TRP A N 1
ATOM 2401 C CA . TRP A 1 306 ? 16.583 -0.732 -6.431 1.00 95.12 306 TRP A CA 1
ATOM 2402 C C . TRP A 1 306 ? 15.963 0.564 -5.906 1.00 95.12 306 TRP A C 1
ATOM 2404 O O . TRP A 1 306 ? 15.092 0.555 -5.045 1.00 95.12 306 TRP A O 1
ATOM 2414 N N . GLN A 1 307 ? 16.438 1.702 -6.402 1.00 95.12 307 GLN A N 1
ATOM 2415 C CA . GLN A 1 307 ? 15.978 3.019 -5.970 1.00 95.12 30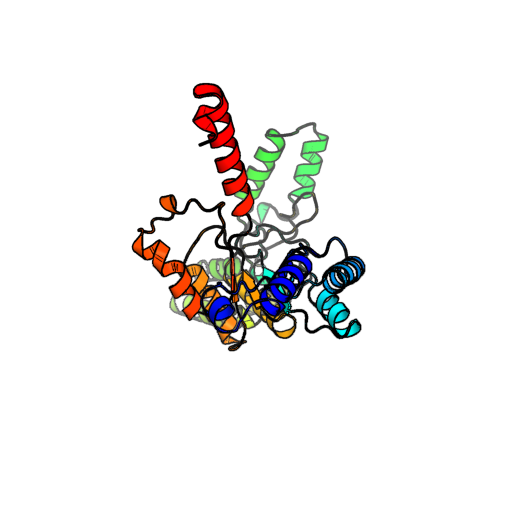7 GLN A CA 1
ATOM 2416 C C . GLN A 1 307 ? 15.765 3.889 -7.200 1.00 95.12 307 GLN A C 1
ATOM 2418 O O . GLN A 1 307 ? 16.599 3.896 -8.111 1.00 95.12 307 GLN A O 1
ATOM 2423 N N . PHE A 1 308 ? 14.649 4.605 -7.254 1.00 92.44 308 PHE A N 1
ATOM 2424 C CA . PHE A 1 308 ? 14.241 5.324 -8.457 1.00 92.44 308 PHE A CA 1
ATOM 2425 C C . PHE A 1 308 ? 13.540 6.635 -8.122 1.00 92.44 308 PHE A C 1
ATOM 2427 O O . PHE A 1 308 ? 12.975 6.791 -7.050 1.00 92.44 308 PHE A O 1
ATOM 2434 N N . HIS A 1 309 ? 13.565 7.577 -9.066 1.00 86.44 309 HIS A N 1
ATOM 2435 C CA . HIS A 1 309 ? 12.806 8.822 -8.972 1.00 86.44 309 HIS A CA 1
ATOM 2436 C C . HIS A 1 309 ? 11.652 8.758 -9.970 1.00 86.44 309 HIS A C 1
ATOM 2438 O O . HIS A 1 309 ? 11.872 8.935 -11.171 1.00 86.44 309 HIS A O 1
ATOM 2444 N N . TYR A 1 310 ? 10.440 8.503 -9.481 1.00 72.75 310 TYR A N 1
ATOM 2445 C CA . TYR A 1 310 ? 9.295 8.114 -10.307 1.00 72.75 310 TYR A CA 1
ATOM 2446 C C . TYR A 1 310 ? 8.980 9.094 -11.458 1.00 72.75 310 TYR A C 1
ATOM 2448 O O . TYR A 1 310 ? 8.848 8.679 -12.608 1.00 72.75 310 TYR A O 1
ATOM 2456 N N . THR A 1 311 ? 8.953 10.410 -11.202 1.00 71.62 311 THR A N 1
ATOM 2457 C CA . THR A 1 311 ? 8.622 11.414 -12.237 1.00 71.62 311 THR A CA 1
ATOM 2458 C C . THR A 1 311 ? 9.754 12.365 -12.614 1.00 71.62 311 THR A C 1
ATOM 2460 O O . THR A 1 311 ? 9.482 13.350 -13.289 1.00 71.62 311 THR A O 1
ATOM 2463 N N . CYS A 1 312 ? 11.024 12.112 -12.269 1.00 67.81 312 CYS A N 1
ATOM 2464 C CA . CYS A 1 312 ? 12.110 13.110 -12.403 1.00 67.81 312 CYS A CA 1
ATOM 2465 C C . CYS A 1 312 ? 12.253 13.752 -13.800 1.00 67.81 312 CYS A C 1
ATOM 2467 O O . CYS A 1 312 ? 12.647 14.916 -13.924 1.00 67.81 312 CYS A O 1
ATOM 2469 N N . TRP A 1 313 ? 11.900 13.024 -14.862 1.00 58.34 313 TRP A N 1
ATOM 2470 C CA . TRP A 1 313 ? 11.932 13.533 -16.230 1.00 58.34 313 TRP A CA 1
ATOM 2471 C C . TRP A 1 313 ? 10.902 14.640 -16.486 1.00 58.34 313 TRP A C 1
ATOM 2473 O O . TRP A 1 313 ? 11.192 15.575 -17.235 1.00 58.34 313 TRP A O 1
ATOM 2483 N N . PHE A 1 314 ? 9.724 14.580 -15.859 1.00 68.31 314 PHE A N 1
ATOM 2484 C CA . PHE A 1 314 ? 8.654 15.548 -16.094 1.00 68.31 314 PHE A CA 1
ATOM 2485 C C . PHE A 1 314 ? 9.003 16.947 -15.551 1.00 68.31 314 PHE A C 1
ATOM 2487 O O . PHE A 1 314 ? 9.031 17.880 -16.361 1.00 68.31 314 PHE A O 1
ATOM 2494 N N . PRO A 1 315 ? 9.388 17.133 -14.266 1.00 68.25 315 PRO A N 1
ATOM 2495 C CA . PRO A 1 315 ? 9.873 18.416 -13.766 1.00 68.25 315 PRO A CA 1
ATOM 2496 C C . PRO A 1 315 ? 11.084 18.925 -14.543 1.00 68.25 315 PRO A C 1
ATOM 2498 O O . PRO A 1 315 ? 11.115 20.097 -14.903 1.00 68.25 315 PRO A O 1
ATOM 2501 N N . ARG A 1 316 ? 12.048 18.057 -14.891 1.00 65.31 316 ARG A N 1
ATOM 2502 C CA . ARG A 1 316 ? 13.230 18.460 -15.672 1.00 65.31 316 ARG A CA 1
ATOM 2503 C C . ARG A 1 316 ? 12.859 18.954 -17.071 1.00 65.31 316 ARG A C 1
ATOM 2505 O O . ARG A 1 316 ? 13.383 19.966 -17.532 1.00 65.31 316 ARG A O 1
ATOM 2512 N N . GLY A 1 317 ? 11.938 18.267 -17.743 1.00 67.06 317 GLY A N 1
ATOM 2513 C CA . GLY A 1 317 ? 11.418 18.673 -19.045 1.00 67.06 317 GLY A CA 1
ATOM 2514 C C . GLY A 1 317 ? 10.653 19.995 -18.980 1.00 67.06 317 GLY A C 1
ATOM 2515 O O . GLY A 1 317 ? 10.846 20.858 -19.836 1.00 67.06 317 GLY A O 1
ATOM 2516 N N . CYS A 1 318 ? 9.813 20.179 -17.960 1.00 76.50 318 CYS A N 1
ATOM 2517 C CA . CYS A 1 318 ? 9.086 21.425 -17.719 1.00 76.50 318 CYS A CA 1
ATOM 2518 C C . CYS A 1 318 ? 10.027 22.587 -17.381 1.00 76.50 318 CYS A C 1
ATOM 2520 O O . CYS A 1 318 ? 9.872 23.661 -17.954 1.00 76.50 318 CYS A O 1
ATOM 2522 N N . PHE A 1 319 ? 11.034 22.361 -16.536 1.00 81.62 319 PHE A N 1
ATOM 2523 C CA . PHE A 1 319 ? 12.050 23.351 -16.184 1.00 81.62 319 PHE A CA 1
ATOM 2524 C C . PHE A 1 319 ? 12.835 23.808 -17.414 1.00 81.62 319 PHE A C 1
ATOM 2526 O O . PHE A 1 319 ? 12.876 25.000 -17.708 1.00 81.62 319 PHE A O 1
ATOM 2533 N N . ASN A 1 320 ? 13.381 22.862 -18.186 1.00 81.69 320 ASN A N 1
ATOM 2534 C CA . ASN A 1 320 ? 14.161 23.174 -19.382 1.00 81.69 320 ASN A CA 1
ATOM 2535 C C . ASN A 1 320 ? 13.325 23.926 -20.423 1.00 81.69 320 ASN A C 1
ATOM 2537 O O . ASN A 1 320 ? 13.779 24.937 -20.952 1.00 81.69 320 ASN A O 1
ATOM 2541 N N . ARG A 1 321 ? 12.094 23.469 -20.697 1.00 81.62 321 ARG A N 1
ATOM 2542 C CA . ARG A 1 321 ? 11.187 24.168 -21.622 1.00 81.62 321 ARG A CA 1
ATOM 2543 C C . ARG A 1 321 ? 10.808 25.551 -21.106 1.00 81.62 321 ARG A C 1
ATOM 2545 O O . ARG A 1 321 ? 10.808 26.496 -21.883 1.00 81.62 321 ARG A O 1
ATOM 2552 N N . GLY A 1 322 ? 10.516 25.683 -19.814 1.00 80.44 322 GLY A N 1
ATOM 2553 C CA . GLY A 1 322 ? 10.176 26.959 -19.189 1.00 80.44 322 GLY A CA 1
ATOM 2554 C C . GLY A 1 322 ? 11.311 27.974 -19.307 1.00 80.44 322 GLY A C 1
ATOM 2555 O O . GLY A 1 322 ? 11.094 29.073 -19.813 1.00 80.44 322 GLY A O 1
ATOM 2556 N N . HIS A 1 323 ? 12.529 27.585 -18.922 1.00 84.00 323 HIS A N 1
ATOM 2557 C CA . HIS A 1 323 ? 13.720 28.426 -19.052 1.00 84.00 323 HIS A CA 1
ATOM 2558 C C . HIS A 1 323 ? 14.019 28.783 -20.505 1.00 84.00 323 HIS A C 1
ATOM 2560 O O . HIS A 1 323 ? 14.291 29.943 -20.803 1.00 84.00 323 HIS A O 1
ATOM 2566 N N . PHE A 1 324 ? 13.937 27.805 -21.408 1.00 84.06 324 PHE A N 1
ATOM 2567 C CA . PHE A 1 324 ? 14.155 28.026 -22.831 1.00 84.06 324 PHE A CA 1
ATOM 2568 C C . PHE A 1 324 ? 13.155 29.034 -23.404 1.00 84.06 324 PHE A C 1
ATOM 2570 O O . PHE A 1 324 ? 13.565 30.022 -24.002 1.00 84.06 324 PHE A O 1
ATOM 2577 N N . CYS A 1 325 ? 11.854 28.850 -23.158 1.00 84.19 325 CYS A N 1
ATOM 2578 C CA . CYS A 1 325 ? 10.827 29.788 -23.609 1.00 84.19 325 CYS A CA 1
ATOM 2579 C C . CYS A 1 325 ? 11.033 31.188 -23.014 1.00 84.19 325 CYS A C 1
ATOM 2581 O O . CYS A 1 325 ? 10.886 32.180 -23.722 1.00 84.19 325 CYS A O 1
ATOM 2583 N N . GLN A 1 326 ? 11.410 31.292 -21.735 1.00 84.75 326 GLN A N 1
ATOM 2584 C CA . GLN A 1 326 ? 11.698 32.585 -21.109 1.00 84.75 326 GLN A CA 1
ATOM 2585 C C . GLN A 1 326 ? 12.912 33.283 -21.728 1.00 84.75 326 GLN A C 1
ATOM 2587 O O . GLN A 1 326 ? 12.841 34.487 -21.979 1.00 84.75 326 GLN A O 1
ATOM 2592 N N . ARG A 1 327 ? 14.007 32.553 -21.979 1.00 84.88 327 ARG A N 1
ATOM 2593 C CA . ARG A 1 327 ? 15.201 33.100 -22.638 1.00 84.88 327 ARG A CA 1
ATOM 2594 C C . ARG A 1 327 ? 14.894 33.500 -24.071 1.00 84.88 327 ARG A C 1
ATOM 2596 O O . ARG A 1 327 ? 15.181 34.626 -24.440 1.00 84.88 327 ARG A O 1
ATOM 2603 N N . LEU A 1 328 ? 14.208 32.655 -24.836 1.00 85.38 328 LEU A N 1
ATOM 2604 C CA . LEU A 1 328 ? 13.814 32.959 -26.211 1.00 85.38 328 LEU A CA 1
ATOM 2605 C C . LEU A 1 328 ? 12.936 34.223 -26.293 1.00 85.38 328 LEU A C 1
ATOM 2607 O O . LEU A 1 328 ? 13.143 35.060 -27.166 1.00 85.38 328 LEU A O 1
ATOM 2611 N N . CYS A 1 329 ? 11.998 34.408 -25.356 1.00 84.12 329 CYS A N 1
ATOM 2612 C CA . CYS A 1 329 ? 11.167 35.616 -25.295 1.00 84.12 329 CYS A CA 1
ATOM 2613 C C . CYS A 1 329 ? 11.949 36.889 -24.927 1.00 84.12 329 CYS A C 1
ATOM 2615 O O . CYS A 1 329 ? 11.544 37.975 -25.332 1.00 84.12 329 CYS A O 1
ATOM 2617 N N . LYS A 1 330 ? 13.020 36.782 -24.130 1.00 86.75 330 LYS A N 1
ATOM 2618 C CA . LYS A 1 330 ? 13.810 37.936 -23.662 1.00 86.75 330 LYS A CA 1
ATOM 2619 C C . LYS A 1 330 ? 14.986 38.279 -24.578 1.00 86.75 330 LYS A C 1
ATOM 2621 O O . LYS A 1 330 ? 15.291 39.451 -24.756 1.00 86.75 330 LYS A O 1
ATOM 2626 N N . GLU A 1 331 ? 15.642 37.260 -25.117 1.00 87.56 331 GLU A N 1
ATOM 2627 C CA . GLU A 1 331 ? 16.948 37.329 -25.786 1.00 87.56 331 GLU A CA 1
ATOM 2628 C C . GLU A 1 331 ? 16.855 36.957 -27.279 1.00 87.56 331 GLU A C 1
ATOM 2630 O O . GLU A 1 331 ? 17.838 37.055 -28.007 1.00 87.56 331 GLU A O 1
ATOM 2635 N N . GLY A 1 332 ? 15.686 36.534 -27.778 1.00 79.81 332 GLY A N 1
ATOM 2636 C CA . GLY A 1 332 ? 15.534 36.097 -29.167 1.00 79.81 332 GLY A CA 1
ATOM 2637 C C . GLY A 1 332 ? 16.461 34.921 -29.494 1.00 79.81 332 GLY A C 1
ATOM 2638 O O . GLY A 1 332 ? 16.634 34.013 -28.682 1.00 79.81 332 GLY A O 1
ATOM 2639 N N . ASN A 1 333 ? 17.079 34.934 -30.677 1.00 80.56 333 ASN A N 1
ATOM 2640 C CA . ASN A 1 333 ? 17.974 33.856 -31.113 1.00 80.56 333 ASN A CA 1
ATOM 2641 C C . ASN A 1 333 ? 19.249 33.722 -30.262 1.00 80.56 333 ASN A C 1
ATOM 2643 O O . ASN A 1 333 ? 19.839 32.645 -30.263 1.00 80.56 333 ASN A O 1
ATOM 2647 N N . ASP A 1 334 ? 19.647 34.747 -29.503 1.00 77.75 334 ASP A N 1
ATOM 2648 C CA . ASP A 1 334 ? 20.794 34.646 -28.587 1.00 77.75 334 ASP A CA 1
ATOM 2649 C C . ASP A 1 334 ? 20.489 33.707 -27.403 1.00 77.75 334 ASP A C 1
ATOM 2651 O O . ASP A 1 334 ? 21.394 33.113 -26.818 1.00 77.75 334 ASP A O 1
ATOM 2655 N N . GLY A 1 335 ? 19.202 33.484 -27.105 1.00 63.81 335 GLY A N 1
ATOM 2656 C CA . GLY A 1 335 ? 18.726 32.515 -26.117 1.00 63.81 335 GLY A CA 1
ATOM 2657 C C . GLY A 1 335 ? 18.758 31.050 -26.579 1.00 63.81 335 GLY A C 1
ATOM 2658 O O . GLY A 1 335 ? 18.430 30.167 -25.783 1.00 63.81 335 GLY A O 1
ATOM 2659 N N . LEU A 1 336 ? 19.124 30.777 -27.842 1.00 70.00 336 LEU A N 1
ATOM 2660 C CA . LEU A 1 336 ? 19.326 29.416 -28.370 1.00 70.00 336 LEU A CA 1
ATOM 2661 C C . LEU A 1 336 ? 20.688 28.820 -27.971 1.00 70.00 336 LEU A C 1
ATOM 2663 O O . LEU A 1 336 ? 20.842 27.600 -28.052 1.00 70.00 336 LEU A O 1
ATOM 2667 N N . CYS A 1 337 ? 21.644 29.666 -27.569 1.00 56.31 337 CYS A N 1
ATOM 2668 C CA . CYS A 1 337 ? 22.993 29.278 -27.155 1.00 56.31 337 CYS A CA 1
ATOM 2669 C C . CYS A 1 337 ? 23.102 28.979 -25.649 1.00 56.31 337 CYS A C 1
ATOM 2671 O O . CYS A 1 337 ? 22.503 29.706 -24.804 1.00 56.31 337 CYS A O 1
#

Foldseek 3Di:
DVLVVVLVVLVVVLVPDDPVVNVVDDDDNSPDAAEEECEQQPDDLVSNLVSLVVCVVVRHQEYEHEHRLQSNLVSCVVVVHPRAYEYEYAQQPDFWDADPPFLLQLQFFKWFQQCVCVVVALLVVLVVVVVVVDDDPVSVVVLVVVVVNRPIDRLLVLLLVLLVPDPDDPVLSVVLNVVSCVQPDSVNSDGPVVNVVSSVVSVNPPRDIGQQRSADNSRITTGHGNLSSLLSVLLVCQVRGQEYEYDDPELDPVSLLCNLVSNCVRPVNHAYAYAPEPPHPPVVNPDDPVCVVCSVVSSVVSRRVYYDYPCVVPVVVVVVVVQLVVLCVVPNVVSVD

Mean predicted aligned error: 6.17 Å

Secondary structure (DSSP, 8-state):
-HHHHHHHHHHHHHHTS-HHHHHHSPPP---PPPEEE-TT-SSSHHHHHHHHHHHHHHT-SEEEESS-HHHHHHHHHHHT---EEEEEE-TTT--EES-S--TTTTTTB-BB--GGGTT--HHHHHHHHHHTT--THHHHHHHHHHHHHH--B-HHHHHHHHHHHSSS-HHHHHHHHHHHHHHS-GGG---HHHHHHHHHHTT-TT---BSSTT--TT-PEEB---HHHHHHHHHHHTTT-SEEEE--SS--HHHHHHHHHHHHTT-TT-EEEEE--TTS-SGGGT--HHHHHHHHHHHHHHTEEEEE-TTTHHHHHHHHHHHHHHHHHHHGGGGG-

Nearest PDB structures (foldseek):
  7ebe-assembly2_H  TM=9.635E-01  e=4.344E-33  Candida albicans
  7ebe-assembly1_A  TM=9.620E-01  e=4.862E-33  Candida albicans
  7ebe-assembly1_D  TM=9.583E-01  e=1.132E-32  Candida albicans
  7ebe-assembly2_G  TM=9.482E-01  e=5.482E-32  Candida albicans
  7ebe-assembly1_C  TM=9.377E-01  e=9.630E-32  Candida albicans

Radius of gyration: 26.68 Å; Cα contacts (8 Å, |Δi|>4): 465; chains: 1; bounding box: 75×57×81 Å